Protein AF-A0A6V7HUI4-F1 (afdb_monomer)

Sequence (281 aa):
SKIDEFLESDAEELLIERCNGYIRRLAHQEVRQRWPTKIRLESRLEGSSQNLMVYKMGTKEEEEKKEKERREKEQQEMREAVGLSALLRKIADSGKPVVGHNMLLDLCHIIHQFFGPLPESYREFKSLVHGLFPKLIDTKVLSSMAPFKDLIPSSILNHMLETVNKAPFSIPEVVAVDKRSYSTTEEVYHEAGFDAYVTGLCFISMANYLGAQQINKLDTVLPDSPLLNRYLNKLLIVRLKDFPYIDLVGEDPKPSRDHVYHVTFPKTWKMSNISQVFTPY

Nearest PDB structures (foldseek):
  2a1s-assembly1_A  TM=8.060E-01  e=3.541E-21  Homo sapiens
  2a1s-assembly2_C  TM=8.072E-01  e=3.851E-20  Homo sapiens
  2a1s-assembly1_D  TM=8.036E-01  e=1.431E-19  Homo sapiens
  2a1s-assembly2_B  TM=8.280E-01  e=2.928E-19  Homo sapiens
  3d45-assembly1_A  TM=8.655E-01  e=5.926E-17  Mus musculus

Structure (mmCIF, N/CA/C/O backbone):
data_AF-A0A6V7HUI4-F1
#
_entry.id   AF-A0A6V7HUI4-F1
#
loop_
_atom_site.group_PDB
_atom_site.id
_atom_site.type_symbol
_atom_site.label_atom_id
_atom_site.label_alt_id
_atom_site.label_comp_id
_atom_site.label_asym_id
_atom_site.label_entity_id
_atom_site.label_seq_id
_atom_site.pdbx_PDB_ins_code
_atom_site.Cartn_x
_atom_site.Cartn_y
_atom_site.Cartn_z
_atom_site.occupancy
_atom_site.B_iso_or_equiv
_atom_site.auth_seq_id
_atom_site.auth_comp_id
_atom_site.auth_asym_id
_atom_site.auth_atom_id
_atom_site.pdbx_PDB_model_num
ATOM 1 N N . SER A 1 1 ? -32.944 6.474 57.380 1.00 75.88 1 SER A N 1
ATOM 2 C CA . SER A 1 1 ? -31.686 5.731 57.124 1.00 75.88 1 SER A CA 1
ATOM 3 C C . SER A 1 1 ? -30.729 6.645 56.373 1.00 75.88 1 SER A C 1
ATOM 5 O O . SER A 1 1 ? -31.204 7.632 55.828 1.00 75.88 1 SER A O 1
ATOM 7 N N . LYS A 1 2 ? -29.426 6.327 56.269 1.00 82.88 2 LYS A N 1
ATOM 8 C CA . LYS A 1 2 ? -28.481 7.139 55.465 1.00 82.88 2 LYS A CA 1
ATOM 9 C C . LYS A 1 2 ? -28.953 7.363 54.020 1.00 82.88 2 LYS A C 1
ATOM 11 O O . LYS A 1 2 ? -28.650 8.385 53.427 1.00 82.88 2 LYS A O 1
ATOM 16 N N . ILE A 1 3 ? -29.699 6.404 53.465 1.00 84.12 3 ILE A N 1
ATOM 17 C CA . ILE A 1 3 ? -30.281 6.504 52.125 1.00 84.12 3 ILE A CA 1
ATOM 18 C C . ILE A 1 3 ? -31.484 7.465 52.095 1.00 84.12 3 ILE A C 1
ATOM 20 O O . ILE A 1 3 ? -31.628 8.212 51.135 1.00 84.12 3 ILE A O 1
ATOM 24 N N . ASP A 1 4 ? -32.322 7.482 53.135 1.00 85.06 4 ASP A N 1
ATOM 25 C CA . ASP A 1 4 ? -33.448 8.427 53.228 1.00 85.06 4 ASP A CA 1
ATOM 26 C C . ASP A 1 4 ? -32.947 9.866 53.407 1.00 85.06 4 ASP A C 1
ATOM 28 O O . ASP A 1 4 ? -33.380 10.761 52.692 1.00 85.06 4 ASP A O 1
ATOM 32 N N . GLU A 1 5 ? -31.956 10.063 54.284 1.00 87.19 5 GLU A N 1
ATOM 33 C CA . GLU A 1 5 ? -31.275 11.354 54.468 1.00 87.19 5 GLU A CA 1
ATOM 34 C C . GLU A 1 5 ? -30.611 11.819 53.163 1.00 87.19 5 GLU A C 1
ATOM 36 O O . GLU A 1 5 ? -30.684 12.991 52.800 1.00 87.19 5 GLU A O 1
ATOM 41 N N . PHE A 1 6 ? -30.014 10.892 52.406 1.00 87.69 6 PHE A N 1
ATOM 42 C CA . PHE A 1 6 ? -29.455 11.191 51.091 1.00 87.69 6 PHE A CA 1
ATOM 43 C C . PHE A 1 6 ? -30.532 11.629 50.092 1.00 87.69 6 PHE A C 1
ATOM 45 O O . PHE A 1 6 ? -30.340 12.629 49.399 1.00 87.69 6 PHE A O 1
ATOM 52 N N . LEU A 1 7 ? -31.675 10.935 50.034 1.00 85.19 7 LEU A N 1
ATOM 53 C CA . LEU A 1 7 ? -32.791 11.298 49.154 1.00 85.19 7 LEU A CA 1
ATOM 54 C C . LEU A 1 7 ? -33.317 12.715 49.424 1.00 85.19 7 LEU A C 1
ATOM 56 O O . LEU A 1 7 ? -33.657 13.400 48.460 1.00 85.19 7 LEU A O 1
ATOM 60 N N . GLU A 1 8 ? -33.326 13.154 50.682 1.00 86.50 8 GLU A N 1
ATOM 61 C CA . GLU A 1 8 ? -33.772 14.490 51.108 1.00 86.50 8 GLU A CA 1
ATOM 62 C C . GLU A 1 8 ? -32.705 15.588 50.963 1.00 86.50 8 GLU A C 1
ATOM 64 O O . GLU A 1 8 ? -33.045 16.767 50.948 1.00 86.50 8 GLU A O 1
ATOM 69 N N . SER A 1 9 ? -31.426 15.226 50.841 1.00 88.56 9 SER A N 1
ATOM 70 C CA . SER A 1 9 ? -30.322 16.186 50.682 1.00 88.56 9 SER A CA 1
ATOM 71 C C . SER A 1 9 ? -30.095 16.611 49.228 1.00 88.56 9 SER A C 1
ATOM 73 O O . SER A 1 9 ? -30.482 15.895 48.315 1.00 88.56 9 SER A O 1
ATOM 75 N N . ASP A 1 10 ? -29.365 17.697 48.978 1.00 84.19 10 ASP A N 1
ATOM 76 C CA . ASP A 1 10 ? -28.963 18.098 47.615 1.00 84.19 10 ASP A CA 1
ATOM 77 C C . ASP A 1 10 ? -27.735 17.329 47.081 1.00 84.19 10 ASP A C 1
ATOM 79 O O . ASP A 1 10 ? -27.184 17.666 46.035 1.00 84.19 10 ASP A O 1
ATOM 83 N N . ALA A 1 11 ? -27.274 16.292 47.789 1.00 83.56 11 ALA A N 1
ATOM 84 C CA . ALA A 1 11 ? -26.129 15.497 47.360 1.00 83.56 11 ALA A CA 1
ATOM 85 C C . ALA A 1 11 ? -26.462 14.655 46.112 1.00 83.56 11 ALA A C 1
ATOM 87 O O . ALA A 1 11 ? -27.494 13.981 46.055 1.00 83.56 11 ALA A O 1
ATOM 88 N N . GLU A 1 12 ? -25.557 14.654 45.129 1.00 81.00 12 GLU A N 1
ATOM 89 C CA . GLU A 1 12 ? -25.707 13.873 43.891 1.00 81.00 12 GLU A CA 1
ATOM 90 C C . GLU A 1 12 ? -25.369 12.387 44.078 1.00 81.00 12 GLU A C 1
ATOM 92 O O . GLU A 1 12 ? -25.939 11.522 43.406 1.00 81.00 12 GLU A O 1
ATOM 97 N N . GLU A 1 13 ? -24.466 12.076 45.012 1.00 87.38 13 GLU A N 1
ATOM 98 C CA . GLU A 1 13 ? -23.982 10.721 45.245 1.00 87.38 13 GLU A CA 1
ATOM 99 C C . GLU A 1 13 ? -23.704 10.434 46.735 1.00 87.38 13 GLU A C 1
ATOM 101 O O . GLU A 1 13 ? -23.316 11.323 47.493 1.00 87.38 13 GLU A O 1
ATOM 106 N N . LEU A 1 14 ? -23.911 9.185 47.169 1.00 88.56 14 LEU A N 1
ATOM 107 C CA . LEU A 1 14 ? -23.605 8.708 48.524 1.00 88.56 14 LEU A CA 1
ATOM 108 C C . LEU A 1 14 ? -22.693 7.477 48.459 1.00 88.56 14 LEU A C 1
ATOM 110 O O . LEU A 1 14 ? -23.033 6.468 47.840 1.00 88.56 14 LEU A O 1
ATOM 114 N N . LEU A 1 15 ? -21.557 7.541 49.154 1.00 87.50 15 LEU A N 1
ATOM 115 C CA . LEU A 1 15 ? -20.602 6.442 49.278 1.00 87.50 15 LEU A CA 1
ATOM 116 C C . LEU A 1 15 ? -20.922 5.564 50.498 1.00 87.50 15 LEU A C 1
ATOM 118 O O . LEU A 1 15 ? -21.029 6.042 51.628 1.00 87.50 15 LEU A O 1
ATOM 122 N N . ILE A 1 16 ? -21.010 4.254 50.277 1.00 86.75 16 ILE A N 1
ATOM 123 C CA . ILE A 1 16 ? -21.057 3.231 51.322 1.00 86.75 16 ILE A CA 1
ATOM 124 C C . ILE A 1 16 ? -19.737 2.456 51.285 1.00 86.75 16 ILE A C 1
ATOM 126 O O . ILE A 1 16 ? -19.507 1.595 50.431 1.00 86.75 16 ILE A O 1
ATOM 130 N N . GLU A 1 17 ? -18.850 2.782 52.218 1.00 85.56 17 GLU A N 1
ATOM 131 C CA . GLU A 1 17 ? -17.513 2.197 52.305 1.00 85.56 17 GLU A CA 1
ATOM 132 C C . GLU A 1 17 ? -17.514 0.747 52.816 1.00 85.56 17 GLU A C 1
ATOM 134 O O . GLU A 1 17 ? -18.411 0.321 53.547 1.00 85.56 17 GLU A O 1
ATOM 139 N N . ARG A 1 18 ? -16.447 0.002 52.487 1.00 79.25 18 ARG A N 1
ATOM 140 C CA . ARG A 1 18 ? -16.109 -1.318 53.062 1.00 79.25 18 ARG A CA 1
ATOM 141 C C . ARG A 1 18 ? -17.229 -2.358 52.928 1.00 79.25 18 ARG A C 1
ATOM 143 O O . ARG A 1 18 ? -17.530 -3.112 53.856 1.00 79.25 18 ARG A O 1
ATOM 150 N N . CYS A 1 19 ? -17.819 -2.449 51.744 1.00 79.75 19 CYS A N 1
ATOM 151 C CA . CYS A 1 19 ? -18.883 -3.398 51.455 1.00 79.75 19 CYS A CA 1
ATOM 152 C C . CYS A 1 19 ? -18.319 -4.750 50.992 1.00 79.75 19 CYS A C 1
ATOM 154 O O . CYS A 1 19 ? -17.894 -4.916 49.847 1.00 79.75 19 CYS A O 1
ATOM 156 N N . ASN A 1 20 ? -18.378 -5.766 51.856 1.00 83.88 20 ASN A N 1
ATOM 157 C CA . ASN A 1 20 ? -18.110 -7.144 51.433 1.00 83.88 20 ASN A CA 1
ATOM 158 C C . ASN A 1 20 ? -19.230 -7.675 50.503 1.00 83.88 20 ASN A C 1
ATOM 160 O O . ASN A 1 20 ? -20.296 -7.070 50.368 1.00 83.88 20 ASN A O 1
ATOM 164 N N . GLY A 1 21 ? -19.006 -8.820 49.846 1.00 82.75 21 GLY A N 1
ATOM 165 C CA . GLY A 1 21 ? -19.961 -9.374 48.871 1.00 82.75 21 GLY A CA 1
ATOM 166 C C . GLY A 1 21 ? -21.368 -9.630 49.432 1.00 82.75 21 GLY A C 1
ATOM 167 O O . GLY A 1 21 ? -22.353 -9.467 48.712 1.00 82.75 21 GLY A O 1
ATOM 168 N N . TYR A 1 22 ? -21.474 -9.961 50.722 1.00 87.19 22 TYR A N 1
ATOM 169 C CA . TYR A 1 22 ? -22.757 -10.155 51.397 1.00 87.19 22 TYR A CA 1
ATOM 170 C C . TYR A 1 22 ? -23.510 -8.831 51.575 1.00 87.19 22 TYR A C 1
ATOM 172 O O . TYR A 1 22 ? -24.666 -8.725 51.169 1.00 87.19 22 TYR A O 1
ATOM 180 N N . ILE A 1 23 ? -22.837 -7.800 52.100 1.00 86.38 23 ILE A N 1
ATOM 181 C CA . ILE A 1 23 ? -23.409 -6.458 52.283 1.00 86.38 23 ILE A CA 1
ATOM 182 C C . ILE A 1 23 ? -23.858 -5.886 50.938 1.00 86.38 23 ILE A C 1
ATOM 184 O O . ILE A 1 23 ? -24.953 -5.337 50.850 1.00 86.38 23 ILE A O 1
ATOM 188 N N . ARG A 1 24 ? -23.071 -6.077 49.869 1.00 85.88 24 ARG A N 1
ATOM 189 C CA . ARG A 1 24 ? -23.458 -5.608 48.532 1.00 85.88 24 ARG A CA 1
ATOM 190 C C . ARG A 1 24 ? -24.728 -6.278 48.030 1.00 85.88 24 ARG A C 1
ATOM 192 O O . ARG A 1 24 ? -25.636 -5.600 47.554 1.00 85.88 24 ARG A O 1
ATOM 199 N N . ARG A 1 25 ? -24.818 -7.603 48.167 1.00 86.75 25 ARG A N 1
ATOM 200 C CA . ARG A 1 25 ? -26.016 -8.352 47.774 1.00 86.75 25 ARG A CA 1
ATOM 201 C C . ARG A 1 25 ? -27.244 -7.890 48.559 1.00 86.75 25 ARG A C 1
ATOM 203 O O . ARG A 1 25 ? -28.289 -7.676 47.949 1.00 86.75 25 ARG A O 1
ATOM 210 N N . LEU A 1 26 ? -27.105 -7.703 49.871 1.00 88.94 26 LEU A N 1
ATOM 211 C CA . LEU A 1 26 ? -28.192 -7.236 50.727 1.00 88.94 26 LEU A CA 1
ATOM 212 C C . LEU A 1 26 ? -28.621 -5.809 50.360 1.00 88.94 26 LEU A C 1
ATOM 214 O O . LEU A 1 26 ? -29.809 -5.560 50.197 1.00 88.94 26 LEU A O 1
ATOM 218 N N . ALA A 1 27 ? -27.673 -4.897 50.131 1.00 87.81 27 ALA A N 1
ATOM 219 C CA . ALA A 1 27 ? -27.963 -3.532 49.697 1.00 87.81 27 ALA A CA 1
ATOM 220 C C . ALA A 1 27 ? -28.730 -3.505 48.365 1.00 87.81 27 ALA A C 1
ATOM 222 O O . ALA A 1 27 ? -29.746 -2.823 48.255 1.00 87.81 27 ALA A O 1
ATOM 223 N N . HIS A 1 28 ? -28.312 -4.298 47.372 1.00 86.81 28 HIS A N 1
ATOM 224 C CA . HIS A 1 28 ? -29.048 -4.424 46.109 1.00 86.81 28 HIS A CA 1
ATOM 225 C C . HIS A 1 28 ? -30.458 -4.992 46.290 1.00 86.81 28 HIS A C 1
ATOM 227 O O . HIS A 1 28 ? -31.375 -4.564 45.588 1.00 86.81 28 HIS A O 1
ATOM 233 N N . GLN A 1 29 ? -30.646 -5.944 47.205 1.00 89.31 29 GLN A N 1
ATOM 234 C CA . GLN A 1 29 ? -31.959 -6.508 47.501 1.00 89.31 29 GLN A CA 1
ATOM 235 C C . GLN A 1 29 ? -32.878 -5.479 48.176 1.00 89.31 29 GLN A C 1
ATOM 237 O O . GLN A 1 29 ? -34.003 -5.281 47.720 1.00 89.31 29 GLN A O 1
ATOM 242 N N . GLU A 1 30 ? -32.388 -4.786 49.206 1.00 89.94 30 GLU A N 1
ATOM 243 C CA . GLU A 1 30 ? -33.152 -3.772 49.942 1.00 89.94 30 GLU A CA 1
ATOM 244 C C . GLU A 1 30 ? -33.495 -2.567 49.063 1.00 89.94 30 GLU A C 1
ATOM 246 O O . GLU A 1 30 ? -34.631 -2.099 49.090 1.00 89.94 30 GLU A O 1
ATOM 251 N N . VAL A 1 31 ? -32.564 -2.097 48.222 1.00 88.12 31 VAL A N 1
ATOM 252 C CA . VAL A 1 31 ? -32.835 -0.975 47.310 1.00 88.12 31 VAL A CA 1
ATOM 253 C C . VAL A 1 31 ? -33.916 -1.323 46.293 1.00 88.12 31 VAL A C 1
ATOM 255 O O . VAL A 1 31 ? -34.811 -0.513 46.063 1.00 88.12 31 VAL A O 1
ATOM 258 N N . ARG A 1 32 ? -33.912 -2.545 45.746 1.00 86.00 32 ARG A N 1
ATOM 259 C CA . ARG A 1 32 ? -34.977 -2.993 44.832 1.00 86.00 32 ARG A CA 1
ATOM 260 C C . ARG A 1 32 ? -36.345 -3.068 45.504 1.00 86.00 32 ARG A C 1
ATOM 262 O O . ARG A 1 32 ? -37.343 -2.834 44.833 1.00 86.00 32 ARG A O 1
ATOM 269 N N . GLN A 1 33 ? -36.403 -3.411 46.791 1.00 88.56 33 GLN A N 1
ATOM 270 C CA . GLN A 1 33 ? -37.670 -3.496 47.520 1.00 88.56 33 GLN A CA 1
ATOM 271 C C . GLN A 1 33 ? -38.181 -2.126 47.973 1.00 88.56 33 GLN A C 1
ATOM 273 O O . GLN A 1 33 ? -39.370 -1.849 47.842 1.00 88.56 33 GLN A O 1
ATOM 278 N N . ARG A 1 34 ? -37.302 -1.269 48.505 1.00 88.81 34 ARG A N 1
ATOM 279 C CA . ARG A 1 34 ? -37.694 -0.007 49.153 1.00 88.81 34 ARG A CA 1
ATOM 280 C C . ARG A 1 34 ? -37.681 1.200 48.214 1.00 88.81 34 ARG A C 1
ATOM 282 O O . ARG A 1 34 ? -38.490 2.106 48.391 1.00 88.81 34 ARG A O 1
ATOM 289 N N . TRP A 1 35 ? -36.804 1.216 47.205 1.00 86.88 35 TRP A N 1
ATOM 290 C CA . TRP A 1 35 ? -36.603 2.354 46.294 1.00 86.88 35 TRP A CA 1
ATOM 291 C C . TRP A 1 35 ? -36.448 1.929 44.816 1.00 86.88 35 TRP A C 1
ATOM 293 O O . TRP A 1 35 ? -35.477 2.322 44.167 1.00 86.88 35 TRP A O 1
ATOM 303 N N . PRO A 1 36 ? -37.406 1.172 44.243 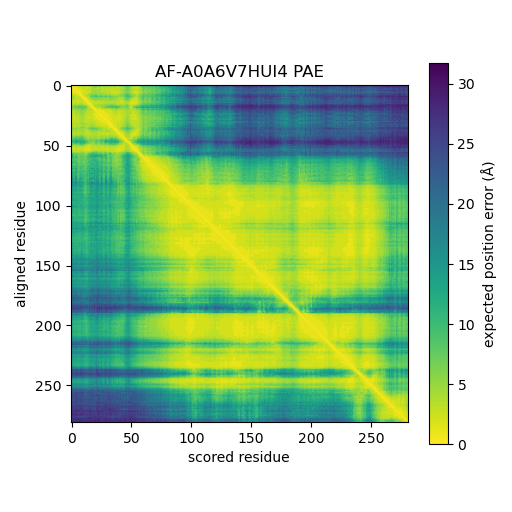1.00 79.56 36 PRO A N 1
ATOM 304 C CA . PRO A 1 36 ? -37.258 0.513 42.938 1.00 79.56 36 PRO A CA 1
ATOM 305 C C . PRO A 1 36 ? -36.972 1.450 41.754 1.00 79.56 36 PRO A C 1
ATOM 307 O O . PRO A 1 36 ? -36.354 1.021 40.786 1.00 79.56 36 PRO A O 1
ATOM 310 N N . THR A 1 37 ? -37.413 2.710 41.810 1.00 80.25 37 THR A N 1
ATOM 311 C CA . THR A 1 37 ? -37.249 3.698 40.724 1.00 80.25 37 THR A CA 1
ATOM 312 C C . THR A 1 37 ? -36.584 4.995 41.176 1.00 80.25 37 THR A C 1
ATOM 314 O O . THR A 1 37 ? -36.545 5.956 40.416 1.00 80.25 37 THR A O 1
ATOM 317 N N . LYS A 1 38 ? -36.111 5.057 42.426 1.00 82.56 38 LYS A N 1
ATOM 318 C CA . LYS A 1 38 ? -35.552 6.285 43.013 1.00 82.56 38 LYS A CA 1
ATOM 319 C C . LYS A 1 38 ? -34.035 6.245 43.137 1.00 82.56 38 LYS A C 1
ATOM 321 O O . LYS A 1 38 ? -33.421 7.299 43.258 1.00 82.56 38 LYS A O 1
ATOM 326 N N . ILE A 1 39 ? -33.434 5.053 43.152 1.00 86.75 39 ILE A N 1
ATOM 327 C CA . ILE A 1 39 ? -32.023 4.877 43.494 1.00 86.75 39 ILE A CA 1
ATOM 328 C C . ILE A 1 39 ? -31.360 3.834 42.599 1.00 86.75 39 ILE A C 1
ATOM 330 O O . ILE A 1 39 ? -31.883 2.734 42.420 1.00 86.75 39 ILE A O 1
ATOM 334 N N . ARG A 1 40 ? -30.155 4.153 42.119 1.00 84.94 40 ARG A N 1
ATOM 335 C CA . ARG A 1 40 ? -29.243 3.219 41.453 1.00 84.94 40 ARG A CA 1
ATOM 336 C C . ARG A 1 40 ? -28.040 2.932 42.346 1.00 84.94 40 ARG A C 1
ATOM 338 O O . ARG A 1 40 ? -27.516 3.828 42.999 1.00 84.94 40 ARG A O 1
ATOM 345 N N . LEU A 1 41 ? -27.602 1.675 42.356 1.00 85.81 41 LEU A N 1
ATOM 346 C CA . LEU A 1 41 ? -26.385 1.244 43.042 1.00 85.81 41 LEU A CA 1
ATOM 347 C C . LEU A 1 41 ? -25.320 0.842 42.025 1.00 85.81 41 LEU A C 1
ATOM 349 O O . LEU A 1 41 ? -25.601 0.026 41.146 1.00 85.81 41 LEU A O 1
ATOM 353 N N . GLU A 1 42 ? -24.097 1.332 42.201 1.00 84.69 42 GLU A N 1
ATOM 354 C CA . GLU A 1 42 ? -22.926 0.919 41.425 1.00 84.69 42 GLU A CA 1
ATOM 355 C C . GLU A 1 42 ? -21.787 0.487 42.344 1.00 84.69 42 GLU A C 1
ATOM 357 O O . GLU A 1 42 ? -21.547 1.075 43.395 1.00 84.69 42 GLU A O 1
ATOM 362 N N . SER A 1 43 ? -21.074 -0.575 41.967 1.00 84.25 43 SER A N 1
ATOM 363 C CA . SER A 1 43 ? -19.876 -0.990 42.702 1.00 84.25 43 SER A CA 1
ATOM 364 C C . SER A 1 43 ? -18.679 -0.167 42.230 1.00 84.25 43 SER A C 1
ATOM 366 O O . SER A 1 43 ? -18.389 -0.153 41.036 1.00 84.25 43 SER A O 1
ATOM 368 N N . ARG A 1 44 ? -17.951 0.452 43.163 1.00 80.75 44 ARG A N 1
ATOM 369 C CA . ARG A 1 44 ? -16.709 1.185 42.891 1.00 80.75 44 ARG A CA 1
ATOM 370 C C . ARG A 1 44 ? -15.550 0.516 43.625 1.00 80.75 44 ARG A C 1
ATOM 372 O O . ARG A 1 44 ? -15.642 0.221 44.817 1.00 80.75 44 ARG A O 1
ATOM 379 N N . LEU A 1 45 ? -14.477 0.232 42.895 1.00 78.94 45 LEU A N 1
ATOM 380 C CA . LEU A 1 45 ? -13.234 -0.302 43.452 1.00 78.94 45 LEU A CA 1
ATOM 381 C C . LEU A 1 45 ? -12.311 0.858 43.811 1.00 78.94 45 LEU A C 1
ATOM 383 O O . LEU A 1 45 ? -12.000 1.683 42.954 1.00 78.94 45 LEU A O 1
ATOM 387 N N . GLU A 1 46 ? -11.870 0.901 45.065 1.00 74.75 46 GLU A N 1
ATOM 388 C CA . GLU A 1 46 ? -10.945 1.914 45.562 1.00 74.75 46 GLU A CA 1
ATOM 389 C C . GLU A 1 46 ? -9.856 1.216 46.391 1.00 74.75 46 GLU A C 1
ATOM 391 O O . GLU A 1 46 ? -10.087 0.724 47.502 1.00 74.75 46 GLU A O 1
ATOM 396 N N . GLY A 1 47 ? -8.672 1.063 45.789 1.00 77.25 47 GLY A N 1
ATOM 397 C CA . GLY A 1 47 ? -7.596 0.230 46.331 1.00 77.25 47 GLY A CA 1
ATOM 398 C C . GLY A 1 47 ? -8.009 -1.243 46.461 1.00 77.25 47 GLY A C 1
ATOM 399 O O . GLY A 1 47 ? -8.467 -1.857 45.499 1.00 77.25 47 GLY A O 1
ATOM 400 N N . SER A 1 48 ? -7.845 -1.817 47.658 1.00 71.94 48 SER A N 1
ATOM 401 C CA . SER A 1 48 ? -8.285 -3.183 47.992 1.00 71.94 48 SER A CA 1
ATOM 402 C C . SER A 1 48 ? -9.715 -3.255 48.543 1.00 71.94 48 SER A C 1
ATOM 404 O O . SER A 1 48 ? -10.235 -4.351 48.765 1.00 71.94 48 SER A O 1
ATOM 406 N N . SER A 1 49 ? -10.365 -2.108 48.771 1.00 74.31 49 SER A N 1
ATOM 407 C CA . SER A 1 49 ? -11.722 -2.037 49.312 1.00 74.31 49 SER A CA 1
ATOM 408 C C . SER A 1 49 ? -12.769 -1.908 48.208 1.00 74.31 49 SER A C 1
ATOM 410 O O . SER A 1 49 ? -12.617 -1.141 47.258 1.00 74.31 49 SER A O 1
ATOM 412 N N . GLN A 1 50 ? -13.847 -2.683 48.332 1.00 80.19 50 GLN A N 1
ATOM 413 C CA . GLN A 1 50 ? -15.014 -2.569 47.463 1.00 80.19 50 GLN A CA 1
ATOM 414 C C . GLN A 1 50 ? -16.072 -1.713 48.148 1.00 80.19 50 GLN A C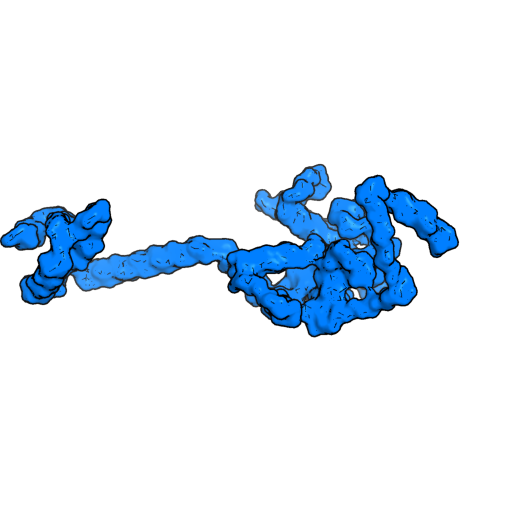 1
ATOM 416 O O . GLN A 1 50 ? -16.567 -2.068 49.219 1.00 80.19 50 GLN A O 1
ATOM 421 N N . ASN A 1 51 ? -16.420 -0.602 47.510 1.00 86.12 51 ASN A N 1
ATOM 422 C CA . ASN A 1 51 ? -17.390 0.363 48.003 1.00 86.12 51 ASN A CA 1
ATOM 423 C C . ASN A 1 51 ? -18.646 0.339 47.115 1.00 86.12 51 ASN A C 1
ATOM 425 O O . ASN A 1 51 ? -18.618 -0.118 45.967 1.00 86.12 51 ASN A O 1
ATOM 429 N N . LEU A 1 52 ? -19.768 0.798 47.662 1.00 86.75 52 LEU A N 1
ATOM 430 C CA . LEU A 1 52 ? -21.037 0.943 46.950 1.00 86.75 52 LEU A CA 1
ATOM 431 C C . LEU A 1 52 ? -21.351 2.424 46.786 1.00 86.75 52 LEU A C 1
ATOM 433 O O . LEU A 1 52 ? -21.444 3.143 47.774 1.00 86.75 52 LEU A O 1
ATOM 437 N N . MET A 1 53 ? -21.549 2.853 45.548 1.00 87.25 53 MET A N 1
ATOM 438 C CA . MET A 1 53 ? -22.069 4.172 45.227 1.00 87.25 53 MET A CA 1
ATOM 439 C C . MET A 1 53 ? -23.580 4.120 45.072 1.00 87.25 53 MET A C 1
ATOM 441 O O . MET A 1 53 ? -24.117 3.239 44.400 1.00 87.25 53 MET A O 1
ATOM 445 N N . VAL A 1 54 ? -24.252 5.077 45.700 1.00 87.62 54 VAL A N 1
ATOM 446 C CA . VAL A 1 54 ? -25.695 5.281 45.647 1.00 87.62 54 VAL A CA 1
ATOM 447 C C . VAL A 1 54 ? -25.961 6.568 44.873 1.00 87.62 54 VAL A C 1
ATOM 449 O O . VAL A 1 54 ? -25.499 7.633 45.273 1.00 87.62 54 VAL A O 1
ATOM 452 N N . TYR A 1 55 ? -26.721 6.467 43.787 1.00 84.69 55 TYR A N 1
ATOM 453 C CA . TYR A 1 55 ? -27.126 7.593 42.948 1.00 84.69 55 TYR A CA 1
ATOM 454 C C . TYR A 1 55 ? -28.637 7.770 43.000 1.00 84.69 55 TYR A C 1
ATOM 456 O O . TYR A 1 55 ? -29.376 6.780 43.009 1.00 84.69 55 TYR A O 1
ATOM 464 N N . LYS A 1 56 ? -29.108 9.018 42.977 1.00 86.88 56 LYS A N 1
ATOM 465 C CA . LYS A 1 56 ? -30.527 9.299 42.738 1.00 86.88 56 LYS A CA 1
ATOM 466 C C . LYS A 1 56 ? -30.840 9.033 41.272 1.00 86.88 56 LYS A C 1
ATOM 468 O O . LYS A 1 56 ? -30.109 9.481 40.391 1.00 86.88 56 LYS A O 1
ATOM 473 N N . MET A 1 57 ? -31.914 8.298 41.014 1.00 79.88 57 MET A N 1
ATOM 474 C CA . MET A 1 57 ? -32.412 8.158 39.652 1.00 79.88 57 MET A CA 1
ATOM 475 C C . MET A 1 57 ? -33.118 9.441 39.230 1.00 79.88 57 MET A C 1
ATOM 477 O O . MET A 1 57 ? -33.954 9.959 39.973 1.00 79.88 57 MET A O 1
ATOM 481 N N . GLY A 1 58 ? -32.774 9.929 38.038 1.00 78.44 58 GLY A N 1
ATOM 482 C CA . GLY A 1 58 ? -33.503 11.019 37.401 1.00 78.44 58 GLY A CA 1
ATOM 483 C C . GLY A 1 58 ? -34.885 10.580 36.920 1.00 78.44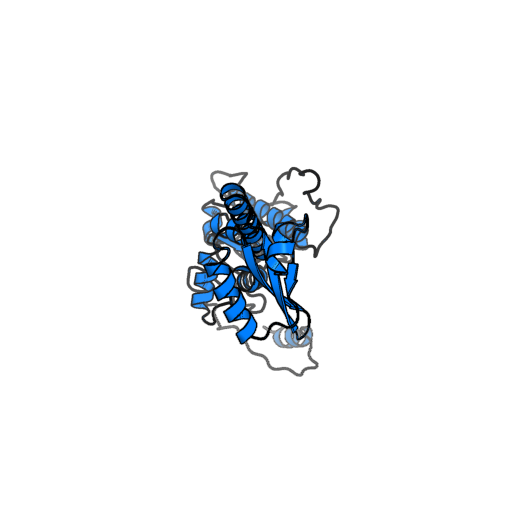 58 GLY A C 1
ATOM 484 O O . GLY A 1 58 ? -35.332 9.446 37.127 1.00 78.44 58 GLY A O 1
ATOM 485 N N . THR A 1 59 ? -35.571 11.481 36.225 1.00 79.12 59 THR A N 1
ATOM 486 C CA . THR A 1 59 ? -36.764 11.113 35.456 1.00 79.12 59 THR A CA 1
ATOM 487 C C . THR A 1 59 ? -36.422 10.042 34.414 1.00 79.12 59 THR A C 1
ATOM 489 O O . THR A 1 59 ? -35.273 9.893 33.996 1.00 79.12 59 THR A O 1
ATOM 492 N N . LYS A 1 60 ? -37.427 9.283 33.960 1.00 77.69 60 LYS A N 1
ATOM 493 C CA . LYS A 1 60 ? -37.225 8.250 32.930 1.00 77.69 60 LYS A CA 1
ATOM 494 C C . LYS A 1 60 ? -36.536 8.818 31.678 1.00 77.69 60 LYS A C 1
ATOM 496 O O . LYS A 1 60 ? -35.662 8.170 31.118 1.00 77.69 60 LYS A O 1
ATOM 501 N N . GLU A 1 61 ? -36.894 10.041 31.298 1.00 80.81 61 GLU A N 1
ATOM 502 C CA . GLU A 1 61 ? -36.321 10.756 30.156 1.00 80.81 61 GLU A CA 1
ATOM 503 C C . GLU A 1 61 ? -34.852 11.159 30.389 1.00 80.81 61 GLU A C 1
ATOM 505 O O . GLU A 1 61 ? -34.020 11.012 29.495 1.00 80.81 61 GLU A O 1
ATOM 510 N N . GLU A 1 62 ? -34.491 11.591 31.602 1.00 81.69 62 GLU A N 1
ATOM 511 C CA . GLU A 1 62 ? -33.097 11.886 31.965 1.00 81.69 62 GLU A CA 1
ATOM 512 C C . GLU A 1 62 ? -32.212 10.636 31.979 1.00 81.69 62 GLU A C 1
ATOM 514 O O . GLU A 1 62 ? -31.072 10.692 31.519 1.00 81.69 62 GLU A O 1
ATOM 519 N N . GLU A 1 63 ? -32.711 9.505 32.482 1.00 79.69 63 GLU A N 1
ATOM 520 C CA . GLU A 1 63 ? -31.959 8.244 32.471 1.00 79.69 63 GLU A CA 1
ATOM 521 C C . GLU A 1 63 ? -31.791 7.695 31.047 1.00 79.69 63 GLU A C 1
ATOM 523 O O . GLU A 1 63 ? -30.693 7.267 30.689 1.00 79.69 63 GLU A O 1
ATOM 528 N N . GLU A 1 64 ? -32.825 7.776 30.201 1.00 84.44 64 GLU A N 1
ATOM 529 C CA . GLU A 1 64 ? -32.724 7.428 28.775 1.00 84.44 64 GLU A CA 1
ATOM 530 C C . GLU A 1 64 ? -31.706 8.325 28.049 1.00 84.44 64 GLU A C 1
ATOM 532 O O . GLU A 1 64 ? -30.896 7.834 27.255 1.00 84.44 64 GLU A O 1
ATOM 537 N N . LYS A 1 65 ? -31.684 9.629 28.358 1.00 86.62 65 LYS A N 1
ATOM 538 C CA . LYS A 1 65 ? -30.688 10.568 27.827 1.00 86.62 65 LYS A CA 1
ATOM 539 C C . LYS A 1 65 ? -29.270 10.219 28.288 1.00 86.62 65 LYS A C 1
ATOM 541 O O . LYS A 1 65 ? -28.383 10.119 27.444 1.00 86.62 65 LYS A O 1
ATOM 546 N N . LYS A 1 66 ? -29.056 9.965 29.584 1.00 82.44 66 LYS A N 1
ATOM 547 C CA . LYS A 1 66 ? -27.749 9.547 30.132 1.00 82.44 66 LYS A CA 1
ATOM 548 C C . LYS A 1 66 ? -27.269 8.231 29.526 1.00 82.44 66 LYS A C 1
ATOM 550 O O . LYS A 1 66 ? -26.084 8.080 29.238 1.00 82.44 66 LYS A O 1
ATOM 555 N N . GLU A 1 67 ? -28.164 7.267 29.321 1.00 84.69 67 GLU A N 1
ATOM 556 C CA . GLU A 1 67 ? -27.807 6.000 28.685 1.00 84.69 67 GLU A CA 1
ATOM 557 C C . GLU A 1 67 ? -27.420 6.201 27.217 1.00 84.69 67 GLU A C 1
ATOM 559 O O . GLU A 1 67 ? -26.438 5.615 26.754 1.00 84.69 67 GLU A O 1
ATOM 564 N N . LYS A 1 68 ? -28.143 7.059 26.490 1.00 91.12 68 LYS A N 1
ATOM 565 C CA . LYS A 1 68 ? -27.792 7.434 25.119 1.00 91.12 68 LYS A CA 1
ATOM 566 C C . LYS A 1 68 ? -26.425 8.121 25.056 1.00 91.12 68 LYS A C 1
ATOM 568 O O . LYS A 1 68 ? -25.592 7.695 24.264 1.00 91.12 68 LYS A O 1
ATOM 573 N N . GLU A 1 69 ? -26.169 9.103 25.917 1.00 91.12 69 GLU A N 1
ATOM 574 C CA . GLU A 1 69 ? -24.871 9.788 26.017 1.00 91.12 69 GLU A CA 1
ATOM 575 C C . GLU A 1 69 ? -23.739 8.806 26.352 1.00 91.12 69 GLU A C 1
ATOM 577 O O . GLU A 1 69 ? -22.675 8.849 25.732 1.00 91.12 69 GLU A O 1
ATOM 582 N N . ARG A 1 70 ? -23.973 7.857 27.272 1.00 87.56 70 ARG A N 1
ATOM 583 C CA . ARG A 1 70 ? -23.001 6.801 27.589 1.00 87.56 70 ARG A CA 1
ATOM 584 C C . ARG A 1 70 ? -22.701 5.935 26.367 1.00 87.56 70 ARG A C 1
ATOM 586 O O . ARG A 1 70 ? -21.535 5.710 26.065 1.00 87.56 70 ARG A O 1
ATOM 593 N N . ARG A 1 71 ? -23.730 5.489 25.639 1.00 91.00 71 ARG A N 1
ATOM 594 C CA . ARG A 1 71 ? -23.565 4.691 24.411 1.00 91.00 71 ARG A CA 1
ATOM 595 C C . ARG A 1 71 ? -22.828 5.468 23.322 1.00 91.00 71 ARG A C 1
ATOM 597 O O . ARG A 1 71 ? -21.984 4.899 22.638 1.00 91.00 71 ARG A O 1
ATOM 604 N N . GLU A 1 72 ? -23.130 6.751 23.144 1.00 94.06 72 GLU A N 1
ATOM 605 C CA . GLU A 1 72 ? -22.443 7.611 22.175 1.00 94.06 72 GLU A CA 1
ATOM 606 C C . GLU A 1 72 ? -20.965 7.791 22.535 1.00 94.06 72 GLU A C 1
ATOM 608 O O . GLU A 1 72 ? -20.109 7.695 21.652 1.00 94.06 72 GLU A O 1
ATOM 613 N N . LYS A 1 73 ? -20.662 7.964 23.827 1.00 93.00 73 LYS A N 1
ATOM 614 C CA . LYS A 1 73 ? -19.294 8.026 24.345 1.00 93.00 73 LYS A CA 1
ATOM 615 C C . LYS A 1 73 ? -18.546 6.705 24.148 1.00 93.00 73 LYS A C 1
ATOM 617 O O . LYS A 1 73 ? -17.464 6.720 23.576 1.00 93.00 73 LYS A O 1
ATOM 622 N N . GLU A 1 74 ? -19.137 5.572 24.522 1.00 91.75 74 GLU A N 1
ATOM 623 C CA . GLU A 1 74 ? -18.561 4.233 24.308 1.00 91.75 74 GLU A CA 1
ATOM 624 C C . GLU A 1 74 ? -18.287 3.973 22.816 1.00 91.75 74 GLU A C 1
ATOM 626 O O . GLU A 1 74 ? -17.231 3.465 22.438 1.00 91.75 74 GLU A O 1
ATOM 631 N N . GLN A 1 75 ? -19.211 4.363 21.932 1.00 89.44 75 GLN A N 1
ATOM 632 C CA . GLN A 1 75 ? -19.000 4.257 20.489 1.00 89.44 75 GLN A CA 1
ATOM 633 C C . GLN A 1 75 ? -17.880 5.172 19.991 1.00 89.44 75 GLN A C 1
ATOM 635 O O . GLN A 1 75 ? -17.163 4.800 19.061 1.00 89.44 75 GLN A O 1
ATOM 640 N N . GLN A 1 76 ? -17.746 6.369 20.559 1.00 91.12 76 GLN A N 1
ATOM 641 C CA . GLN A 1 76 ? -16.677 7.292 20.205 1.00 91.12 76 GLN A CA 1
ATOM 642 C C . GLN A 1 76 ? -15.314 6.750 20.642 1.00 91.12 76 GLN A C 1
ATOM 644 O O . GLN A 1 76 ? -14.413 6.679 19.811 1.00 91.12 76 GLN A O 1
ATOM 649 N N . GLU A 1 77 ? -15.204 6.267 21.878 1.00 92.38 77 GLU A N 1
ATOM 650 C CA . GLU A 1 77 ? -14.005 5.603 22.400 1.00 92.38 77 GLU A CA 1
ATOM 651 C C . GLU A 1 77 ? -13.632 4.384 21.545 1.00 92.38 77 GLU A C 1
ATOM 653 O O . GLU A 1 77 ? -12.471 4.200 21.181 1.00 92.38 77 GLU A O 1
ATOM 658 N N . MET A 1 78 ? -14.620 3.584 21.129 1.00 89.75 78 MET A N 1
ATOM 659 C CA . MET A 1 78 ? -14.390 2.458 20.223 1.00 89.75 78 MET A CA 1
ATOM 660 C C . MET A 1 78 ? -13.872 2.914 18.850 1.00 89.75 78 MET A C 1
ATOM 662 O O . MET A 1 78 ? -12.948 2.306 18.310 1.00 89.75 78 MET A O 1
ATOM 666 N N . ARG A 1 79 ? -14.439 3.978 18.264 1.00 87.94 79 ARG A N 1
ATOM 667 C CA . ARG A 1 79 ? -13.971 4.529 16.978 1.00 87.94 79 ARG A CA 1
ATOM 668 C C . ARG A 1 79 ? -12.543 5.060 17.078 1.00 87.94 79 ARG A C 1
ATOM 670 O O . ARG A 1 79 ? -11.745 4.819 16.173 1.00 87.94 79 ARG A O 1
ATOM 677 N N . GLU A 1 80 ? -1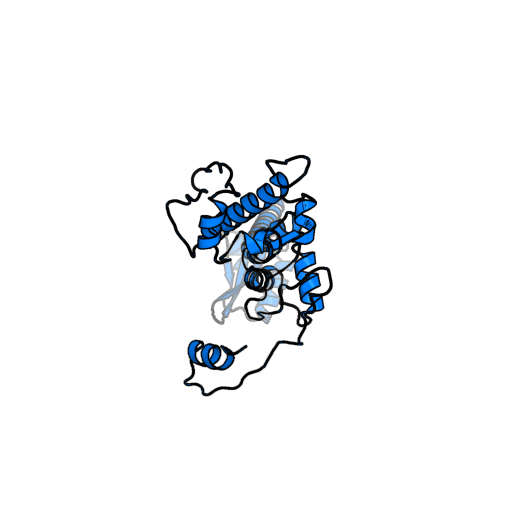2.223 5.744 18.169 1.00 89.31 80 GLU A N 1
ATOM 678 C CA . GLU A 1 80 ? -10.878 6.248 18.453 1.00 89.31 80 GLU A CA 1
ATOM 679 C C . GLU A 1 80 ? -9.877 5.102 18.627 1.00 89.31 80 GLU A C 1
ATOM 681 O O . GLU A 1 80 ? -8.790 5.155 18.055 1.00 89.31 80 GLU A O 1
ATOM 686 N N . ALA A 1 81 ? -10.273 4.023 19.309 1.00 89.69 81 ALA A N 1
ATOM 687 C CA . ALA A 1 81 ? -9.443 2.835 19.488 1.00 89.69 81 ALA A CA 1
ATOM 688 C C . ALA A 1 81 ? -9.122 2.108 18.167 1.00 89.69 81 ALA A C 1
ATOM 690 O O . ALA A 1 81 ? -8.030 1.565 18.017 1.00 89.69 81 ALA A O 1
ATOM 691 N N . VAL A 1 82 ? -10.037 2.106 17.187 1.00 91.31 82 VAL A N 1
ATOM 692 C CA . VAL A 1 82 ? -9.761 1.555 15.843 1.00 91.31 82 VAL A CA 1
ATOM 693 C C . VAL A 1 82 ? -8.725 2.408 15.097 1.00 91.31 82 VAL A C 1
ATOM 695 O O . VAL A 1 82 ? -7.870 1.864 14.386 1.00 91.31 82 VAL A O 1
ATOM 698 N N . GLY A 1 83 ? -8.803 3.734 15.246 1.00 92.19 83 GLY A N 1
ATOM 699 C CA . GLY A 1 83 ? -7.816 4.690 14.748 1.00 92.19 83 GLY A CA 1
ATOM 700 C C . GLY A 1 83 ? -7.489 4.530 13.258 1.00 92.19 83 GLY A C 1
ATOM 701 O O . GLY A 1 83 ? -8.375 4.494 12.399 1.00 92.19 83 GLY A O 1
ATOM 702 N N . LEU A 1 84 ? -6.194 4.407 12.946 1.00 93.19 84 LEU A N 1
ATOM 703 C CA . LEU A 1 84 ? -5.669 4.302 11.577 1.00 93.19 84 LEU A CA 1
ATOM 704 C C . LEU A 1 84 ? -6.231 3.103 10.793 1.00 93.19 84 LEU A C 1
ATOM 706 O O . LEU A 1 84 ? -6.380 3.177 9.572 1.00 93.19 84 LEU A O 1
ATOM 710 N N . SER A 1 85 ? -6.621 2.025 11.478 1.00 95.06 85 SER A N 1
ATOM 711 C CA . SER A 1 85 ? -7.205 0.843 10.831 1.00 95.06 85 SER A CA 1
ATOM 712 C C . SER A 1 85 ? -8.480 1.186 10.055 1.00 95.06 85 SER A C 1
ATOM 714 O O . SER A 1 85 ? -8.761 0.574 9.027 1.00 95.06 85 SER A O 1
ATOM 716 N N . ALA A 1 86 ? -9.248 2.190 10.500 1.00 94.56 86 ALA A N 1
ATOM 717 C CA . ALA A 1 86 ? -10.443 2.643 9.791 1.00 94.56 86 ALA A CA 1
ATOM 718 C C . ALA A 1 86 ? -10.103 3.287 8.436 1.00 94.56 86 ALA A C 1
ATOM 720 O O . ALA A 1 86 ? -10.823 3.080 7.459 1.00 94.56 86 ALA A O 1
ATOM 721 N N . LEU A 1 87 ? -8.997 4.038 8.357 1.00 94.56 87 LEU A N 1
ATOM 722 C CA . LEU A 1 87 ? -8.508 4.615 7.102 1.00 94.56 87 LEU A CA 1
ATOM 723 C C . LEU A 1 87 ? -8.040 3.518 6.142 1.00 94.56 87 LEU A C 1
ATOM 725 O O . LEU A 1 87 ? -8.416 3.526 4.974 1.00 94.56 87 LEU A O 1
ATOM 729 N N . LEU A 1 88 ? -7.262 2.554 6.632 1.00 96.69 88 LEU A N 1
ATOM 730 C CA . LEU A 1 88 ? -6.740 1.467 5.802 1.00 96.69 88 LEU A CA 1
ATOM 731 C C . LEU A 1 88 ? -7.848 0.555 5.270 1.00 96.69 88 LEU A C 1
ATOM 733 O O . LEU A 1 88 ? -7.802 0.174 4.103 1.00 96.69 88 LEU A O 1
ATOM 737 N N . ARG A 1 89 ? -8.889 0.285 6.071 1.00 95.81 89 ARG A N 1
ATOM 738 C CA . ARG A 1 89 ? -10.100 -0.399 5.586 1.00 95.81 89 ARG A CA 1
ATOM 739 C C . ARG A 1 89 ? -10.772 0.385 4.465 1.00 95.81 89 ARG A C 1
ATOM 741 O O . ARG A 1 89 ? -11.046 -0.191 3.426 1.00 95.81 89 ARG A O 1
ATOM 748 N N . LYS A 1 90 ? -10.930 1.708 4.602 1.00 97.00 90 LYS A N 1
ATOM 749 C CA . LYS A 1 90 ? -11.471 2.547 3.515 1.00 97.00 90 LYS A CA 1
ATOM 750 C C . LYS A 1 90 ? -10.621 2.495 2.242 1.00 97.00 90 LYS A C 1
ATOM 752 O O . LYS A 1 90 ? -11.182 2.560 1.151 1.00 97.00 90 LYS A O 1
ATOM 757 N N . ILE A 1 91 ? -9.294 2.404 2.360 1.00 96.94 91 ILE A N 1
ATOM 758 C CA . ILE A 1 91 ? -8.399 2.248 1.202 1.00 96.94 91 ILE A CA 1
ATOM 759 C C . ILE A 1 91 ? -8.634 0.887 0.536 1.00 96.94 91 ILE A C 1
ATOM 761 O O . ILE A 1 91 ? -8.850 0.855 -0.675 1.00 96.94 91 ILE A O 1
ATOM 765 N N . ALA A 1 92 ? -8.662 -0.201 1.311 1.00 96.88 92 ALA A N 1
ATOM 766 C CA . ALA A 1 92 ? -8.938 -1.548 0.808 1.00 96.88 92 ALA A CA 1
ATOM 767 C C . ALA A 1 92 ? -10.320 -1.635 0.128 1.00 96.88 92 ALA A C 1
ATOM 769 O O . ALA A 1 92 ? -10.421 -1.995 -1.045 1.00 96.88 92 ALA A O 1
ATOM 770 N N . ASP A 1 93 ? -11.368 -1.171 0.814 1.00 97.19 93 ASP A N 1
ATOM 771 C CA . ASP A 1 93 ? -12.755 -1.181 0.331 1.00 97.19 93 ASP A CA 1
ATOM 772 C C . ASP A 1 93 ? -12.950 -0.333 -0.937 1.00 97.19 93 ASP A C 1
ATOM 774 O O . ASP A 1 93 ? -13.890 -0.550 -1.701 1.00 97.19 93 ASP A O 1
ATOM 778 N N . SER A 1 94 ? -12.072 0.647 -1.188 1.00 97.44 94 SER A N 1
ATOM 779 C CA . SER A 1 94 ? -12.174 1.503 -2.373 1.00 97.44 94 SER A CA 1
ATOM 780 C C . SER A 1 94 ? -11.914 0.760 -3.686 1.00 97.44 94 SER A C 1
ATOM 782 O O . SER A 1 94 ? -12.329 1.243 -4.741 1.00 97.44 94 SER A O 1
ATOM 784 N N . GLY A 1 95 ? -11.176 -0.359 -3.648 1.00 95.50 95 GLY A N 1
ATOM 785 C CA . GLY A 1 95 ? -10.755 -1.109 -4.837 1.00 95.50 95 GLY A CA 1
ATOM 786 C C . GLY A 1 95 ? -9.906 -0.308 -5.836 1.00 95.50 95 GLY A C 1
ATOM 787 O O . GLY A 1 95 ? -9.698 -0.749 -6.973 1.00 95.50 95 GLY A O 1
ATOM 788 N N . LYS A 1 96 ? -9.439 0.887 -5.450 1.00 96.31 96 LYS A N 1
ATOM 789 C CA . LYS A 1 96 ? -8.612 1.754 -6.292 1.00 96.31 96 LYS A CA 1
ATOM 790 C C . LYS A 1 96 ? -7.187 1.203 -6.389 1.00 96.31 96 LYS A C 1
ATOM 792 O O . LYS A 1 96 ? -6.733 0.540 -5.457 1.00 96.31 96 LYS A O 1
ATOM 797 N N . PRO A 1 97 ? -6.463 1.488 -7.487 1.00 96.88 97 PRO A N 1
ATOM 798 C CA . PRO A 1 97 ? -5.063 1.114 -7.597 1.00 96.88 97 PRO A CA 1
ATOM 799 C C . PRO A 1 97 ? -4.219 1.701 -6.465 1.00 96.88 97 PRO A C 1
ATOM 801 O O . PRO A 1 97 ? -4.294 2.899 -6.189 1.00 96.88 97 PRO A O 1
ATOM 804 N N . VAL A 1 98 ? -3.407 0.854 -5.841 1.00 98.00 98 VAL A N 1
ATOM 805 C CA . VAL A 1 98 ? -2.413 1.243 -4.842 1.00 98.00 98 VAL A CA 1
ATOM 806 C C . VAL A 1 98 ? -1.036 1.076 -5.469 1.00 98.00 98 VAL A C 1
ATOM 808 O O . VAL A 1 98 ? -0.681 0.002 -5.958 1.00 98.00 98 VAL A O 1
ATOM 811 N N . VAL A 1 99 ? -0.270 2.161 -5.475 1.00 98.19 99 VAL A N 1
ATOM 812 C CA . VAL A 1 99 ? 1.068 2.213 -6.062 1.00 98.19 99 VAL A CA 1
ATOM 813 C C . VAL A 1 99 ? 2.088 2.284 -4.934 1.00 98.19 99 VAL A C 1
ATOM 815 O O . VAL A 1 99 ? 1.927 3.075 -4.008 1.00 98.19 99 VAL A O 1
ATOM 818 N N . GLY A 1 100 ? 3.136 1.475 -5.021 1.00 97.94 100 GLY A N 1
ATOM 819 C CA . GLY A 1 100 ? 4.252 1.490 -4.082 1.00 97.94 100 GLY A CA 1
ATOM 820 C C . GLY A 1 100 ? 5.588 1.295 -4.790 1.00 97.94 100 GLY A C 1
ATOM 821 O O . GLY A 1 100 ? 5.652 1.094 -6.005 1.00 97.94 100 GLY A O 1
ATOM 822 N N . HIS A 1 101 ? 6.677 1.369 -4.036 1.00 97.44 101 HIS A N 1
ATOM 823 C CA . HIS A 1 101 ? 8.022 1.122 -4.541 1.00 97.44 101 HIS A CA 1
ATOM 824 C C . HIS A 1 101 ? 8.702 0.097 -3.644 1.00 97.44 101 HIS A C 1
ATOM 826 O O . HIS A 1 101 ? 9.019 0.414 -2.504 1.00 97.44 101 HIS A O 1
ATOM 832 N N . ASN A 1 102 ? 8.940 -1.119 -4.149 1.00 96.06 102 ASN A N 1
ATOM 833 C CA . ASN A 1 102 ? 9.451 -2.230 -3.341 1.00 96.06 102 ASN A CA 1
ATOM 834 C C . ASN A 1 102 ? 8.553 -2.546 -2.126 1.00 96.06 102 ASN A C 1
ATOM 836 O O . ASN A 1 102 ? 9.023 -2.691 -0.997 1.00 96.06 102 ASN A O 1
ATOM 840 N N . MET A 1 103 ? 7.247 -2.644 -2.367 1.00 97.06 103 MET A N 1
ATOM 841 C CA . MET A 1 103 ? 6.229 -2.496 -1.319 1.00 97.06 103 MET A CA 1
ATOM 842 C C . MET A 1 103 ? 5.858 -3.787 -0.577 1.00 97.06 103 MET A C 1
ATOM 844 O O . MET A 1 103 ? 4.875 -3.826 0.161 1.00 97.06 103 MET A O 1
ATOM 848 N N . LEU A 1 104 ? 6.610 -4.875 -0.774 1.00 96.81 104 LEU A N 1
ATOM 849 C CA . LEU A 1 104 ? 6.304 -6.165 -0.147 1.00 96.81 104 LEU A CA 1
ATOM 850 C C . LEU A 1 104 ? 6.272 -6.057 1.385 1.00 96.81 104 LEU A C 1
ATOM 852 O O . LEU A 1 104 ? 5.333 -6.535 2.016 1.00 96.81 104 LEU A O 1
ATOM 856 N N . LEU A 1 105 ? 7.284 -5.421 1.982 1.00 96.38 105 LEU A N 1
ATOM 857 C CA . LEU A 1 105 ? 7.348 -5.264 3.437 1.00 96.38 105 LEU A CA 1
ATOM 858 C C . LEU A 1 105 ? 6.327 -4.253 3.956 1.00 96.38 105 LEU A C 1
ATOM 860 O O . LEU A 1 105 ? 5.765 -4.483 5.026 1.00 96.38 105 LEU A O 1
ATOM 864 N N . ASP A 1 106 ? 6.036 -3.201 3.188 1.00 97.06 106 ASP A N 1
ATOM 865 C CA . ASP A 1 106 ? 4.980 -2.243 3.526 1.00 97.06 106 ASP A CA 1
ATOM 866 C C . ASP A 1 106 ? 3.640 -2.969 3.667 1.00 97.06 106 ASP A C 1
ATOM 868 O O . ASP A 1 106 ? 2.964 -2.843 4.687 1.00 97.06 106 ASP A O 1
ATOM 872 N N . LEU A 1 107 ? 3.295 -3.817 2.691 1.00 97.81 107 LEU A N 1
ATOM 873 C CA . LEU A 1 107 ? 2.085 -4.637 2.726 1.00 97.81 107 LEU A CA 1
ATOM 874 C C . LEU A 1 107 ? 2.097 -5.626 3.894 1.00 97.81 107 LEU A C 1
ATOM 876 O O . LEU A 1 107 ? 1.096 -5.735 4.599 1.00 97.81 107 LEU A O 1
ATOM 880 N N . CYS A 1 108 ? 3.216 -6.314 4.141 1.00 97.62 108 CYS A N 1
ATOM 881 C CA . CYS A 1 108 ? 3.338 -7.226 5.280 1.00 97.62 108 CYS A CA 1
ATOM 882 C C . CYS A 1 108 ? 3.058 -6.514 6.610 1.00 97.62 108 CYS A C 1
ATOM 884 O O . CYS A 1 108 ? 2.275 -7.011 7.417 1.00 97.62 108 CYS A O 1
ATOM 886 N N . HIS A 1 109 ? 3.663 -5.346 6.837 1.00 97.56 109 HIS A N 1
ATOM 887 C CA . HIS A 1 109 ? 3.464 -4.583 8.067 1.00 97.56 109 HIS A CA 1
ATOM 888 C C . HIS A 1 109 ? 2.053 -4.006 8.170 1.00 97.56 109 HIS A C 1
ATOM 890 O O . HIS A 1 109 ? 1.437 -4.131 9.228 1.00 97.56 109 HIS A O 1
ATOM 896 N N . ILE A 1 110 ? 1.515 -3.445 7.084 1.00 97.50 110 ILE A N 1
ATOM 897 C CA . ILE A 1 110 ? 0.153 -2.904 7.051 1.00 97.50 110 ILE A CA 1
ATOM 898 C C . ILE A 1 110 ? -0.867 -3.999 7.379 1.00 97.50 110 ILE A C 1
ATOM 900 O O . ILE A 1 110 ? -1.731 -3.817 8.236 1.00 97.50 110 ILE A O 1
ATOM 904 N N . ILE A 1 111 ? -0.760 -5.157 6.729 1.00 97.94 111 ILE A N 1
ATOM 905 C CA . ILE A 1 111 ? -1.684 -6.271 6.950 1.00 97.94 111 ILE A CA 1
ATOM 906 C C . ILE A 1 111 ? -1.555 -6.777 8.386 1.00 97.94 111 ILE A C 1
ATOM 908 O O . ILE A 1 111 ? -2.562 -6.829 9.092 1.00 97.94 111 ILE A O 1
ATOM 912 N N . HIS A 1 112 ? -0.325 -7.047 8.838 1.00 97.62 112 HIS A N 1
ATOM 913 C CA . HIS A 1 112 ? -0.067 -7.577 10.176 1.00 97.62 112 HIS A CA 1
ATOM 914 C C . HIS A 1 112 ? -0.604 -6.680 11.298 1.00 97.62 112 HIS A C 1
ATOM 916 O O . HIS A 1 112 ? -1.168 -7.175 12.271 1.00 97.62 112 HIS A O 1
ATOM 922 N N . GLN A 1 113 ? -0.421 -5.364 11.165 1.00 96.44 113 GLN A N 1
ATOM 923 C CA . GLN A 1 113 ? -0.765 -4.403 12.213 1.00 96.44 113 GLN A CA 1
ATOM 924 C C . GLN A 1 113 ? -2.240 -3.991 12.192 1.00 96.44 113 GLN A C 1
ATOM 926 O O . GLN A 1 113 ? -2.809 -3.754 13.255 1.00 96.44 113 GLN A O 1
ATOM 931 N N . PHE A 1 114 ? -2.866 -3.892 11.013 1.00 96.44 114 PHE A N 1
ATOM 932 C CA . PHE A 1 114 ? -4.174 -3.233 10.878 1.00 96.44 114 PHE A CA 1
ATOM 933 C C . PHE A 1 114 ? -5.307 -4.146 10.392 1.00 96.44 114 PHE A C 1
ATOM 935 O O . PHE A 1 114 ? -6.482 -3.798 10.550 1.00 96.44 114 PHE A O 1
ATOM 942 N N . PHE A 1 115 ? -4.986 -5.311 9.822 1.00 95.31 115 PHE A N 1
ATOM 943 C CA . PHE A 1 115 ? -5.980 -6.262 9.312 1.00 95.31 115 PHE A CA 1
ATOM 944 C C . PHE A 1 115 ? -5.996 -7.574 10.100 1.00 95.31 115 PHE A C 1
ATOM 946 O O . PHE A 1 115 ? -7.078 -8.087 10.383 1.00 95.31 115 PHE A O 1
ATOM 953 N N . GLY A 1 116 ? -4.829 -8.088 10.493 1.00 94.75 116 GLY A N 1
ATOM 954 C CA . GLY A 1 116 ? -4.689 -9.314 11.277 1.00 94.75 116 GLY A CA 1
ATOM 955 C C . GLY A 1 116 ? -3.344 -10.007 11.037 1.00 94.75 116 GLY A C 1
ATOM 956 O O . GLY A 1 116 ? -2.567 -9.557 10.198 1.00 94.75 116 GLY A O 1
ATOM 957 N N . PRO A 1 117 ? -3.044 -11.109 11.747 1.00 96.81 117 PRO A N 1
ATOM 958 C CA . PRO A 1 117 ? -1.785 -11.828 11.577 1.00 96.81 117 PRO A CA 1
ATOM 959 C C . PRO A 1 117 ? -1.579 -12.284 10.125 1.00 96.81 117 PRO A C 1
ATOM 961 O O . PRO A 1 117 ? -2.533 -12.632 9.430 1.00 96.81 117 PRO A O 1
ATOM 964 N N . LEU A 1 118 ? -0.319 -12.292 9.672 1.00 97.44 118 LEU A N 1
ATOM 965 C CA . LEU A 1 118 ? 0.007 -12.819 8.349 1.00 97.44 118 LEU A CA 1
ATOM 966 C C . LEU A 1 118 ? -0.206 -14.339 8.362 1.00 97.44 118 LEU A C 1
ATOM 968 O O . LEU A 1 118 ? 0.171 -14.982 9.344 1.00 97.44 118 LEU A O 1
ATOM 972 N N . PRO A 1 119 ? -0.790 -14.918 7.304 1.00 97.12 119 PRO A N 1
ATOM 973 C CA . PRO A 1 119 ? -0.995 -16.356 7.230 1.00 97.12 119 PRO A CA 1
ATOM 974 C C . PRO A 1 119 ? 0.342 -17.089 7.079 1.00 97.12 119 PRO A C 1
ATOM 976 O O . PRO A 1 119 ? 1.288 -16.576 6.481 1.00 97.12 119 PRO A O 1
ATOM 979 N N . GLU A 1 120 ? 0.406 -18.318 7.591 1.00 95.88 120 GLU A N 1
ATOM 980 C CA . GLU A 1 120 ? 1.602 -19.167 7.495 1.00 95.88 120 GLU A CA 1
ATOM 981 C C . GLU A 1 120 ? 1.820 -19.694 6.070 1.00 95.88 120 GLU A C 1
ATOM 983 O O . GLU A 1 120 ? 2.950 -19.895 5.623 1.00 95.88 120 GLU A O 1
ATOM 988 N N . SER A 1 121 ? 0.727 -19.907 5.332 1.00 97.81 121 SER A N 1
ATOM 989 C CA . SER A 1 121 ? 0.764 -20.384 3.955 1.00 97.81 121 SER A CA 1
ATOM 990 C C . SER A 1 121 ? 1.033 -19.241 2.983 1.00 97.81 121 SER A C 1
ATOM 992 O O . SER A 1 121 ? 0.280 -18.270 2.900 1.00 97.81 121 SER A O 1
ATOM 994 N N . TYR A 1 122 ? 2.056 -19.406 2.144 1.00 95.69 122 TYR A N 1
ATOM 995 C CA . TYR A 1 122 ? 2.368 -18.461 1.071 1.00 95.69 122 TYR A CA 1
ATOM 996 C C . TYR A 1 122 ? 1.191 -18.242 0.102 1.00 95.69 122 TYR A C 1
ATOM 998 O O . TYR A 1 122 ? 0.935 -17.124 -0.342 1.00 95.69 122 TYR A O 1
ATOM 1006 N N . ARG A 1 123 ? 0.417 -19.293 -0.193 1.00 96.69 123 ARG A N 1
ATOM 1007 C CA . ARG A 1 123 ? -0.766 -19.188 -1.062 1.00 96.69 123 ARG A CA 1
ATOM 1008 C C . ARG A 1 123 ? -1.886 -18.379 -0.406 1.00 96.69 123 ARG A C 1
ATOM 1010 O O . ARG A 1 123 ? -2.560 -17.598 -1.081 1.00 96.69 123 ARG A O 1
ATOM 1017 N N . GLU A 1 124 ? -2.084 -18.559 0.896 1.00 97.69 124 GLU A N 1
ATOM 1018 C CA . GLU A 1 124 ? -3.052 -17.770 1.663 1.00 97.69 124 GLU A CA 1
ATOM 1019 C C . GLU A 1 124 ? -2.598 -16.318 1.778 1.00 97.69 124 GLU A C 1
ATOM 1021 O O . GLU A 1 124 ? -3.423 -15.426 1.624 1.00 97.69 124 GLU A O 1
ATOM 1026 N N . PHE A 1 125 ? -1.293 -16.066 1.937 1.00 97.50 125 PHE A N 1
ATOM 1027 C CA . PHE A 1 125 ? -0.728 -14.716 1.905 1.00 97.50 125 PHE A CA 1
ATOM 1028 C C . PHE A 1 125 ? -1.054 -14.011 0.587 1.00 97.50 125 PHE A C 1
ATOM 1030 O O . PHE A 1 125 ? -1.616 -12.918 0.608 1.00 97.50 125 PHE A O 1
ATOM 1037 N N . LYS A 1 126 ? -0.792 -14.657 -0.558 1.00 97.88 126 LYS A N 1
ATOM 1038 C CA . LYS A 1 126 ? -1.137 -14.110 -1.882 1.00 97.88 126 LYS A CA 1
ATOM 1039 C C . LYS A 1 126 ? -2.628 -13.776 -1.983 1.00 97.88 126 LYS A C 1
ATOM 1041 O O . LYS A 1 126 ? -2.989 -12.675 -2.394 1.00 97.88 126 LYS A O 1
ATOM 1046 N N . SER A 1 127 ? -3.478 -14.704 -1.540 1.00 97.81 127 SER A N 1
ATOM 1047 C CA . SER A 1 127 ? -4.938 -14.551 -1.570 1.00 97.81 127 SER A CA 1
ATOM 1048 C C . SER A 1 127 ? -5.419 -13.408 -0.669 1.00 97.81 127 SER A C 1
ATOM 1050 O O . SER A 1 127 ? -6.271 -12.626 -1.080 1.00 97.81 127 SER A O 1
ATOM 1052 N N . LEU A 1 128 ? -4.847 -13.272 0.531 1.00 98.06 128 LEU A N 1
ATOM 1053 C CA . LEU A 1 128 ? -5.157 -12.202 1.478 1.00 98.06 128 LEU A CA 1
ATOM 1054 C C . LEU A 1 128 ? -4.752 -10.833 0.926 1.00 98.06 128 LEU A C 1
ATOM 1056 O O . LEU A 1 128 ? -5.568 -9.915 0.915 1.00 98.06 128 LEU A O 1
ATOM 1060 N N . VAL A 1 129 ? -3.515 -10.698 0.438 1.00 98.06 129 VAL A N 1
ATOM 1061 C CA . VAL A 1 129 ? -3.016 -9.438 -0.134 1.00 98.06 129 VAL A CA 1
ATOM 1062 C C . VAL A 1 129 ? -3.879 -9.020 -1.321 1.00 98.06 129 VAL A C 1
ATOM 1064 O O . VAL A 1 129 ? -4.316 -7.874 -1.377 1.00 98.06 129 VAL A O 1
ATOM 1067 N N . HIS A 1 130 ? -4.169 -9.943 -2.243 1.00 98.00 130 HIS A N 1
ATOM 1068 C CA . HIS A 1 130 ? -4.991 -9.646 -3.414 1.00 98.00 130 HIS A CA 1
ATOM 1069 C C . HIS A 1 130 ? -6.450 -9.331 -3.048 1.00 98.00 130 HIS A C 1
ATOM 1071 O O . HIS A 1 130 ? -7.056 -8.453 -3.658 1.00 98.00 130 HIS A O 1
ATOM 1077 N N . GLY A 1 131 ? -7.003 -10.004 -2.035 1.0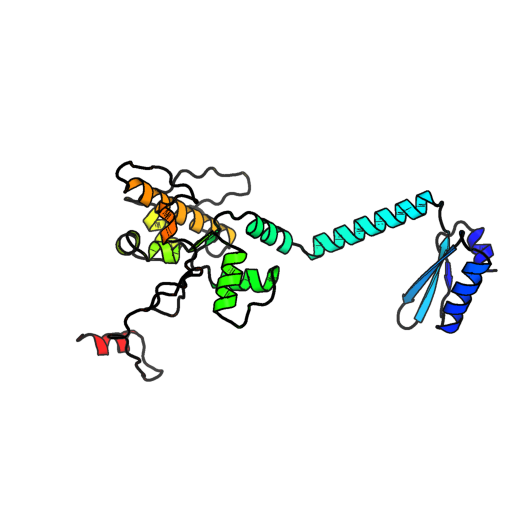0 97.75 131 GLY A N 1
ATOM 1078 C CA . GLY A 1 131 ? -8.350 -9.732 -1.534 1.00 97.75 131 GLY A CA 1
ATOM 1079 C C . GLY A 1 131 ? -8.492 -8.347 -0.899 1.00 97.75 131 GLY A C 1
ATOM 1080 O O . GLY A 1 131 ? -9.529 -7.712 -1.060 1.00 97.75 131 GLY A O 1
ATOM 1081 N N . LEU A 1 132 ? -7.452 -7.861 -0.212 1.00 97.75 132 LEU A N 1
ATOM 1082 C CA . LEU A 1 132 ? -7.430 -6.518 0.380 1.00 97.75 132 LEU A CA 1
ATOM 1083 C C . LEU A 1 132 ? -7.111 -5.426 -0.647 1.00 97.75 132 LEU A C 1
ATOM 1085 O O . LEU A 1 132 ? -7.715 -4.357 -0.626 1.00 97.75 132 LEU A O 1
ATOM 1089 N N . PHE A 1 133 ? -6.160 -5.686 -1.543 1.00 97.81 133 PHE A N 1
ATOM 1090 C CA . PHE A 1 133 ? -5.671 -4.727 -2.530 1.00 97.81 133 PHE A CA 1
ATOM 1091 C C . PHE A 1 133 ? -5.673 -5.375 -3.925 1.00 97.81 133 PHE A C 1
ATOM 1093 O O . PHE A 1 133 ? -4.658 -5.915 -4.372 1.00 97.81 133 PHE A O 1
ATOM 1100 N N . PRO A 1 134 ? -6.805 -5.321 -4.653 1.00 97.06 134 PRO A N 1
ATOM 1101 C CA . PRO A 1 134 ? -6.976 -6.063 -5.906 1.00 97.06 134 PRO A CA 1
ATOM 1102 C C . PRO A 1 134 ? -6.167 -5.502 -7.083 1.00 97.06 134 PRO A C 1
ATOM 1104 O O . PRO A 1 134 ? -6.033 -6.168 -8.113 1.00 97.06 134 PRO A O 1
ATOM 1107 N N . LYS A 1 135 ? -5.661 -4.269 -6.960 1.00 97.69 135 LYS A N 1
ATOM 1108 C CA . LYS A 1 135 ? -4.897 -3.560 -7.992 1.00 97.69 135 LYS A CA 1
ATOM 1109 C C . LYS A 1 135 ? -3.648 -2.935 -7.371 1.00 97.69 135 LYS A C 1
ATOM 1111 O O . LYS A 1 135 ? -3.673 -1.783 -6.950 1.00 97.69 135 LYS A O 1
ATOM 1116 N N . LEU A 1 136 ? -2.564 -3.699 -7.308 1.00 98.12 136 LEU A N 1
ATOM 1117 C CA . LEU A 1 136 ? -1.261 -3.239 -6.828 1.00 98.12 136 LEU A CA 1
ATOM 1118 C C . LEU A 1 136 ? -0.304 -2.980 -7.989 1.00 98.12 136 LEU A C 1
ATOM 1120 O O . LEU A 1 136 ? -0.247 -3.772 -8.930 1.00 98.12 136 LEU A O 1
ATOM 1124 N N . ILE A 1 137 ? 0.476 -1.904 -7.904 1.00 98.12 137 ILE A N 1
ATOM 1125 C CA . ILE A 1 137 ? 1.575 -1.618 -8.832 1.00 98.12 137 ILE A CA 1
ATOM 1126 C C . ILE A 1 137 ? 2.829 -1.302 -8.024 1.00 98.12 137 ILE A C 1
ATOM 1128 O O . ILE A 1 137 ? 2.931 -0.247 -7.401 1.00 98.12 137 ILE A O 1
ATOM 1132 N N . ASP A 1 138 ? 3.805 -2.205 -8.075 1.00 97.94 138 ASP A N 1
ATOM 1133 C CA . ASP A 1 138 ? 5.143 -1.945 -7.557 1.00 97.94 138 ASP A CA 1
ATOM 1134 C C . ASP A 1 138 ? 5.990 -1.295 -8.661 1.00 97.94 138 ASP A C 1
ATOM 1136 O O . ASP A 1 138 ? 6.359 -1.930 -9.653 1.00 97.94 138 ASP A O 1
ATOM 1140 N N . THR A 1 139 ? 6.300 -0.009 -8.504 1.00 97.56 139 THR A N 1
ATOM 1141 C CA . THR A 1 139 ? 7.082 0.772 -9.476 1.00 97.56 139 THR A CA 1
ATOM 1142 C C . THR A 1 139 ? 8.479 0.205 -9.706 1.00 97.56 139 THR A C 1
ATOM 1144 O O . THR A 1 139 ? 9.026 0.338 -10.802 1.00 97.56 139 THR A O 1
ATOM 1147 N N . LYS A 1 140 ? 9.057 -0.483 -8.715 1.00 95.94 140 LYS A N 1
ATOM 1148 C CA . LYS A 1 140 ? 10.357 -1.131 -8.870 1.00 95.94 140 LYS A CA 1
ATOM 1149 C C . LYS A 1 140 ? 10.249 -2.329 -9.809 1.00 95.94 140 LYS A C 1
ATOM 1151 O O . LYS A 1 140 ? 11.076 -2.461 -10.710 1.00 95.94 140 LYS A O 1
ATOM 1156 N N . VAL A 1 141 ? 9.190 -3.132 -9.676 1.00 95.50 141 VAL A N 1
ATOM 1157 C CA . VAL A 1 141 ? 8.882 -4.213 -10.628 1.00 95.50 141 VAL A CA 1
ATOM 1158 C C . VAL A 1 141 ? 8.575 -3.642 -12.011 1.00 95.50 141 VAL A C 1
ATOM 1160 O O . VAL A 1 141 ? 9.173 -4.088 -12.989 1.00 95.50 141 VAL A O 1
ATOM 1163 N N . LEU A 1 142 ? 7.724 -2.615 -12.094 1.00 95.81 142 LEU A N 1
ATOM 1164 C CA . LEU A 1 142 ? 7.378 -1.924 -13.340 1.00 95.81 142 LEU A CA 1
ATOM 1165 C C . LEU A 1 142 ? 8.634 -1.490 -14.112 1.00 95.81 142 LEU A C 1
ATOM 1167 O O . LEU A 1 142 ? 8.793 -1.874 -15.268 1.00 95.81 142 LEU A O 1
ATOM 1171 N N . SER A 1 143 ? 9.564 -0.793 -13.448 1.00 95.81 143 SER A N 1
ATOM 1172 C CA . SER A 1 143 ? 10.827 -0.340 -14.053 1.00 95.81 143 SER A CA 1
ATOM 1173 C C . SER A 1 143 ? 11.745 -1.479 -14.515 1.00 95.81 143 SER A C 1
ATOM 1175 O O . SER A 1 143 ? 12.539 -1.303 -15.432 1.00 95.81 143 SER A O 1
ATOM 1177 N N . SER A 1 144 ? 11.631 -2.663 -13.907 1.00 92.56 144 SER A N 1
ATOM 1178 C CA . SER A 1 144 ? 12.478 -3.825 -14.212 1.00 92.56 144 SER A CA 1
ATOM 1179 C C . SER A 1 144 ? 11.973 -4.665 -15.392 1.00 92.56 144 SER A C 1
ATOM 1181 O O . SER A 1 144 ? 12.668 -5.567 -15.867 1.00 92.56 144 SER A O 1
ATOM 1183 N N . MET A 1 145 ? 10.758 -4.390 -15.869 1.00 91.88 145 MET A N 1
ATOM 1184 C CA . MET A 1 145 ? 10.108 -5.101 -16.965 1.00 91.88 145 MET A CA 1
ATOM 1185 C C . MET A 1 145 ? 10.213 -4.306 -18.270 1.00 91.88 145 MET A C 1
ATOM 1187 O O . MET A 1 145 ? 10.300 -3.081 -18.270 1.00 91.88 145 MET A O 1
ATOM 1191 N N . ALA A 1 146 ? 10.166 -4.994 -19.414 1.00 90.00 146 ALA A N 1
ATOM 1192 C CA . ALA A 1 146 ? 10.108 -4.323 -20.712 1.00 90.00 146 ALA A CA 1
ATOM 1193 C C . ALA A 1 146 ? 8.841 -3.440 -20.827 1.00 90.00 146 ALA A C 1
ATOM 1195 O O . ALA A 1 146 ? 7.765 -3.867 -20.380 1.00 90.00 146 ALA A O 1
ATOM 1196 N N . PRO A 1 147 ? 8.931 -2.245 -21.442 1.00 93.88 147 PRO A N 1
ATOM 1197 C CA . PRO A 1 147 ? 10.113 -1.682 -22.116 1.00 93.88 147 PRO A CA 1
ATOM 1198 C C . PRO A 1 147 ? 11.089 -0.928 -21.191 1.00 93.88 147 PRO A C 1
ATOM 1200 O O . PRO A 1 147 ? 12.132 -0.476 -21.645 1.00 93.88 147 PRO A O 1
ATOM 1203 N N . PHE A 1 148 ? 10.772 -0.765 -19.907 1.00 95.62 148 PHE A N 1
ATOM 1204 C CA . PHE A 1 148 ? 11.503 0.124 -19.000 1.00 95.62 148 PHE A CA 1
ATOM 1205 C C . PHE A 1 148 ? 12.876 -0.383 -18.585 1.00 95.62 148 PHE A C 1
ATOM 1207 O O . PHE A 1 148 ? 13.750 0.437 -18.335 1.00 95.62 148 PHE A O 1
ATOM 1214 N N . LYS A 1 149 ? 13.083 -1.703 -18.550 1.00 90.94 149 LYS A N 1
ATOM 1215 C CA . LYS A 1 149 ? 14.353 -2.313 -18.130 1.00 90.94 149 LYS A CA 1
ATOM 1216 C C . LYS A 1 149 ? 15.578 -1.710 -18.831 1.00 90.94 149 LYS A C 1
ATOM 1218 O O . LYS A 1 149 ? 16.613 -1.534 -18.199 1.00 90.94 149 LYS A O 1
ATOM 1223 N N . ASP A 1 150 ? 15.441 -1.393 -20.117 1.00 91.50 150 ASP A N 1
ATOM 1224 C CA . ASP A 1 150 ? 16.529 -0.851 -20.938 1.00 91.50 150 ASP A CA 1
ATOM 1225 C C . ASP A 1 150 ? 16.594 0.687 -20.894 1.00 91.50 150 ASP A C 1
ATOM 1227 O O . ASP A 1 150 ? 17.598 1.284 -21.271 1.00 91.50 150 ASP A O 1
ATOM 1231 N N . LEU A 1 151 ? 15.526 1.336 -20.423 1.00 95.06 151 LEU A N 1
ATOM 1232 C CA . LEU A 1 151 ? 15.373 2.794 -20.379 1.00 95.06 151 LEU A CA 1
ATOM 1233 C C . LEU A 1 151 ? 15.637 3.380 -18.985 1.00 95.06 151 LEU A C 1
ATOM 1235 O O . LEU A 1 151 ? 15.966 4.558 -18.870 1.00 95.06 151 LEU A O 1
ATOM 1239 N N . ILE A 1 152 ? 15.478 2.577 -17.930 1.00 95.44 152 ILE A N 1
ATOM 1240 C CA . ILE A 1 152 ? 15.628 2.966 -16.527 1.00 95.44 152 ILE A CA 1
ATOM 1241 C C . ILE A 1 152 ? 16.7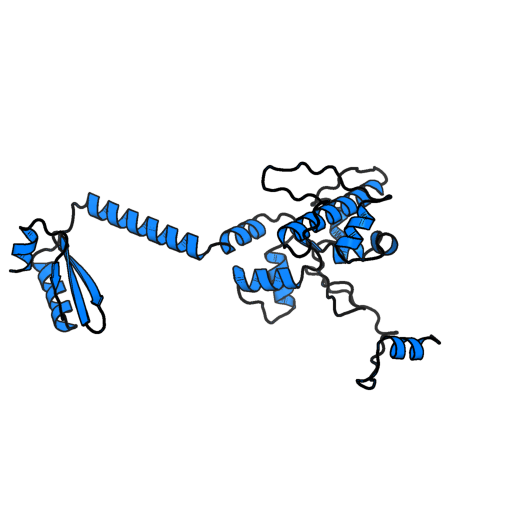80 2.153 -15.919 1.00 95.44 152 ILE A C 1
ATOM 1243 O O . ILE A 1 152 ? 16.572 1.032 -15.453 1.00 95.44 152 ILE A O 1
ATOM 1247 N N . PRO A 1 153 ? 18.012 2.698 -15.905 1.00 91.75 153 PRO A N 1
ATOM 1248 C CA . PRO A 1 153 ? 19.209 1.941 -15.530 1.00 91.75 153 PRO A CA 1
ATOM 1249 C C . PRO A 1 153 ? 19.302 1.657 -14.026 1.00 91.75 153 PRO A C 1
ATOM 1251 O O . PRO A 1 153 ? 19.979 0.719 -13.609 1.00 91.75 153 PRO A O 1
ATOM 1254 N N . SER A 1 154 ? 18.639 2.468 -13.198 1.00 93.06 154 SER A N 1
ATOM 1255 C CA . SER A 1 154 ? 18.616 2.314 -11.746 1.00 93.06 154 SER A CA 1
ATOM 1256 C C . SER A 1 154 ? 17.184 2.313 -11.242 1.00 93.06 154 SER A C 1
ATOM 1258 O O . SER A 1 154 ? 16.406 3.220 -11.521 1.00 93.06 154 SER A O 1
ATOM 1260 N N . SER A 1 155 ? 16.854 1.298 -10.449 1.00 91.19 155 SER A N 1
ATOM 1261 C CA . SER A 1 155 ? 15.546 1.157 -9.814 1.00 91.19 155 SER A CA 1
ATOM 1262 C C . SER A 1 155 ? 15.526 1.697 -8.381 1.00 91.19 155 SER A C 1
ATOM 1264 O O . SER A 1 155 ? 14.639 1.340 -7.611 1.00 91.19 155 SER A O 1
ATOM 1266 N N . ILE A 1 156 ? 16.531 2.479 -7.977 1.00 93.31 156 ILE A N 1
ATOM 1267 C CA . ILE A 1 156 ? 16.509 3.246 -6.724 1.00 93.31 156 ILE A CA 1
ATOM 1268 C C . ILE A 1 156 ? 15.630 4.481 -6.960 1.00 93.31 156 ILE A C 1
ATOM 1270 O O . ILE A 1 156 ? 15.757 5.123 -7.999 1.00 93.31 156 ILE A O 1
ATOM 1274 N N . LEU A 1 157 ? 14.735 4.798 -6.023 1.00 93.56 157 LEU A N 1
ATOM 1275 C CA . LEU A 1 157 ? 13.643 5.753 -6.234 1.00 93.56 157 LEU A CA 1
ATOM 1276 C C . LEU A 1 157 ? 14.095 7.145 -6.717 1.00 93.56 157 LEU A C 1
ATOM 1278 O O . LEU A 1 157 ? 13.553 7.641 -7.701 1.00 93.56 157 LEU A O 1
ATOM 1282 N N . ASN A 1 158 ? 15.110 7.745 -6.090 1.00 92.38 158 ASN A N 1
ATOM 1283 C CA . ASN A 1 158 ? 15.652 9.052 -6.490 1.00 92.38 158 ASN A CA 1
ATOM 1284 C C . ASN A 1 158 ? 16.265 9.015 -7.904 1.00 92.38 158 ASN A C 1
ATOM 1286 O O . ASN A 1 158 ? 15.956 9.851 -8.747 1.00 92.38 158 ASN A O 1
ATOM 1290 N N . HIS A 1 159 ? 17.058 7.988 -8.216 1.00 94.69 159 HIS A N 1
ATOM 1291 C CA . HIS A 1 159 ? 17.638 7.811 -9.551 1.00 94.69 159 HIS A CA 1
ATOM 1292 C C . HIS A 1 159 ? 16.572 7.534 -10.623 1.00 94.69 159 HIS A C 1
ATOM 1294 O O . HIS A 1 159 ? 16.705 7.954 -11.776 1.00 94.69 159 HIS A O 1
ATOM 1300 N N . MET A 1 160 ? 15.500 6.828 -10.253 1.00 95.19 160 MET A N 1
ATOM 1301 C CA . MET A 1 160 ? 14.346 6.619 -11.121 1.00 95.19 160 MET A CA 1
ATOM 1302 C C . MET A 1 160 ? 13.659 7.953 -11.412 1.00 95.19 160 MET A C 1
ATOM 1304 O O . MET A 1 160 ? 13.414 8.237 -12.581 1.00 95.19 160 MET A O 1
ATOM 1308 N N . LEU A 1 161 ? 13.431 8.793 -10.393 1.00 95.19 161 LEU A N 1
ATOM 1309 C CA . LEU A 1 161 ? 12.868 10.137 -10.556 1.00 95.19 161 LEU A CA 1
ATOM 1310 C C . LEU A 1 161 ? 13.716 10.992 -11.512 1.00 95.19 161 LEU A C 1
ATOM 1312 O O . LEU A 1 161 ? 13.187 11.571 -12.459 1.00 95.19 161 LEU A O 1
ATOM 1316 N N . GLU A 1 162 ? 15.038 11.016 -11.321 1.00 94.38 162 GLU A N 1
ATOM 1317 C CA . GLU A 1 162 ? 15.969 11.728 -12.209 1.00 94.38 162 GLU A CA 1
ATOM 1318 C C . GLU A 1 162 ? 15.877 11.260 -13.669 1.00 94.38 162 GLU A C 1
ATOM 1320 O O . GLU A 1 162 ? 16.040 12.063 -14.593 1.00 94.38 162 GLU A O 1
ATOM 1325 N N . THR A 1 163 ? 15.641 9.962 -13.879 1.00 95.88 163 THR A N 1
ATOM 1326 C CA . THR A 1 163 ? 15.536 9.356 -15.211 1.00 95.88 163 THR A CA 1
ATOM 1327 C C . THR A 1 163 ? 14.203 9.700 -15.869 1.00 95.88 163 THR A C 1
ATOM 1329 O O . THR A 1 163 ? 14.180 10.152 -17.011 1.00 95.88 163 THR A O 1
ATOM 1332 N N . VAL A 1 164 ? 13.089 9.535 -15.150 1.00 95.75 164 VAL A N 1
ATOM 1333 C CA . VAL A 1 164 ? 11.737 9.776 -15.686 1.00 95.75 164 VAL A CA 1
ATOM 1334 C C . VAL A 1 164 ? 11.401 11.263 -15.848 1.00 95.75 164 VAL A C 1
ATOM 1336 O O . VAL A 1 164 ? 10.375 11.599 -16.441 1.00 95.75 164 VAL A O 1
ATOM 1339 N N . ASN A 1 165 ? 12.259 12.152 -15.340 1.00 94.00 165 ASN A N 1
ATOM 1340 C CA . ASN A 1 165 ? 12.202 13.596 -15.563 1.00 94.00 165 ASN A CA 1
ATOM 1341 C C . ASN A 1 165 ? 12.892 14.039 -16.873 1.00 94.00 165 ASN A C 1
ATOM 1343 O O . ASN A 1 165 ? 12.976 15.230 -17.167 1.00 94.00 165 ASN A O 1
ATOM 1347 N N . LYS A 1 166 ? 13.435 13.101 -17.657 1.00 94.69 166 LYS A N 1
ATOM 1348 C CA . LYS A 1 166 ? 14.143 13.371 -18.916 1.00 94.69 166 LYS A CA 1
ATOM 1349 C C . LYS A 1 166 ? 13.525 12.570 -20.057 1.00 94.69 166 LYS A C 1
ATOM 1351 O O . LYS A 1 166 ? 12.958 11.501 -19.844 1.00 94.69 166 LYS A O 1
ATOM 1356 N N . ALA A 1 167 ? 13.706 13.055 -21.287 1.00 92.81 167 ALA A N 1
ATOM 1357 C CA . ALA A 1 167 ? 13.275 12.340 -22.485 1.00 92.81 167 ALA A CA 1
ATOM 1358 C C . ALA A 1 167 ? 13.841 10.899 -22.512 1.00 92.81 167 ALA A C 1
ATOM 1360 O O . ALA A 1 167 ? 15.005 10.699 -22.157 1.00 92.81 167 ALA A O 1
ATOM 1361 N N . PRO A 1 168 ? 13.052 9.899 -22.946 1.00 94.12 168 PRO A N 1
ATOM 1362 C CA . PRO A 1 168 ? 11.739 10.023 -23.589 1.00 94.12 168 PRO A CA 1
ATOM 1363 C C . PRO A 1 168 ? 10.548 10.128 -22.615 1.00 94.12 168 PRO A C 1
ATOM 1365 O O . PRO A 1 168 ? 9.403 10.101 -23.059 1.00 94.12 168 PRO A O 1
ATOM 1368 N N . PHE A 1 169 ? 10.799 10.222 -21.310 1.00 96.25 169 PHE A N 1
ATOM 1369 C CA . PHE A 1 169 ? 9.778 10.380 -20.281 1.00 96.25 169 PHE A CA 1
ATOM 1370 C C . PHE A 1 169 ? 9.450 11.857 -20.025 1.00 96.25 169 PHE A C 1
ATOM 1372 O O . PHE A 1 169 ? 10.196 12.761 -20.413 1.00 96.25 169 PHE A O 1
ATOM 1379 N N . SER A 1 170 ? 8.332 12.099 -19.344 1.00 91.69 170 SER A N 1
ATOM 1380 C CA . SER A 1 170 ? 7.941 13.429 -18.883 1.00 91.69 170 SER A CA 1
ATOM 1381 C C . SER A 1 170 ? 7.048 13.316 -17.654 1.00 91.69 170 SER A C 1
ATOM 1383 O O . SER A 1 170 ? 6.045 12.598 -17.677 1.00 91.69 170 SER A O 1
ATOM 1385 N N . ILE A 1 171 ? 7.379 14.061 -16.604 1.00 90.00 171 ILE A N 1
ATOM 1386 C CA . ILE A 1 171 ? 6.516 14.194 -15.430 1.00 90.00 171 ILE A CA 1
ATOM 1387 C C . ILE A 1 171 ? 5.437 15.238 -15.759 1.00 90.00 171 ILE A C 1
ATOM 1389 O O . ILE A 1 171 ? 5.787 16.331 -16.210 1.00 90.00 171 ILE A O 1
ATOM 1393 N N . PRO A 1 172 ? 4.140 14.926 -15.590 1.00 86.25 172 PRO A N 1
ATOM 1394 C CA . PRO A 1 172 ? 3.086 15.904 -15.823 1.00 86.25 172 PRO A CA 1
ATOM 1395 C C . PRO A 1 172 ? 3.114 17.011 -14.768 1.00 86.25 172 PRO A C 1
ATOM 1397 O O . PRO A 1 172 ? 3.649 16.839 -13.673 1.00 86.25 172 PRO A O 1
ATOM 1400 N N . GLU A 1 173 ? 2.478 18.136 -15.081 1.00 87.94 173 GLU A N 1
ATOM 1401 C CA . GLU A 1 173 ? 2.268 19.197 -14.102 1.00 87.94 173 GLU A CA 1
ATOM 1402 C C . GLU A 1 173 ? 1.401 18.682 -12.944 1.00 87.94 173 GLU A C 1
ATOM 1404 O O . GLU A 1 173 ? 0.292 18.181 -13.146 1.00 87.94 173 GLU A O 1
ATOM 1409 N N . VAL A 1 174 ? 1.918 18.799 -11.719 1.00 87.88 174 VAL A N 1
ATOM 1410 C CA . VAL A 1 174 ? 1.195 18.436 -10.499 1.00 87.88 174 VAL A CA 1
ATOM 1411 C C . VAL A 1 174 ? 0.842 19.703 -9.741 1.00 87.88 174 VAL A C 1
ATOM 1413 O O . VAL A 1 174 ? 1.713 20.461 -9.320 1.00 87.88 174 VAL A O 1
ATOM 1416 N N . VAL A 1 175 ? -0.458 19.925 -9.562 1.00 87.31 175 VAL A N 1
ATOM 1417 C CA . VAL A 1 175 ? -0.974 21.105 -8.867 1.00 87.31 175 VAL A CA 1
ATOM 1418 C C . VAL A 1 175 ? -0.780 20.941 -7.362 1.00 87.31 175 VAL A C 1
ATOM 1420 O O . VAL A 1 175 ? -1.287 19.995 -6.754 1.00 87.31 175 VAL A O 1
ATOM 1423 N N . ALA A 1 176 ? -0.066 21.886 -6.754 1.00 85.12 176 ALA A N 1
ATOM 1424 C CA . ALA A 1 176 ? 0.123 21.926 -5.312 1.00 85.12 176 ALA A CA 1
ATOM 1425 C C . ALA A 1 176 ? -1.202 22.214 -4.588 1.00 85.12 176 ALA A C 1
ATOM 1427 O O . ALA A 1 176 ? -1.977 23.089 -4.975 1.00 85.12 176 ALA A O 1
ATOM 1428 N N . VAL A 1 177 ? -1.441 21.491 -3.496 1.00 86.44 177 VAL A N 1
ATOM 1429 C CA . VAL A 1 177 ? -2.566 21.725 -2.589 1.00 86.44 177 VAL A CA 1
ATOM 1430 C C . VAL A 1 177 ? -2.026 22.340 -1.306 1.00 86.44 177 VAL A C 1
ATOM 1432 O O . VAL A 1 177 ? -1.109 21.784 -0.702 1.00 86.44 177 VAL A O 1
ATOM 1435 N N . ASP A 1 178 ? -2.622 23.454 -0.870 1.00 82.31 178 ASP A N 1
ATOM 1436 C CA . ASP A 1 178 ? -2.182 24.188 0.322 1.00 82.31 178 ASP A CA 1
ATOM 1437 C C . ASP A 1 178 ? -1.976 23.254 1.530 1.00 82.31 178 ASP A C 1
ATOM 1439 O O . ASP A 1 178 ? -2.854 22.448 1.878 1.00 82.31 178 ASP A O 1
ATOM 1443 N N . LYS A 1 179 ? -0.783 23.362 2.136 1.00 77.31 179 LYS A N 1
ATOM 1444 C CA . LYS A 1 179 ? -0.292 22.591 3.298 1.00 77.31 179 LYS A CA 1
ATOM 1445 C C . LYS A 1 179 ? -0.247 21.066 3.124 1.00 77.31 179 LYS A C 1
ATOM 1447 O O . LYS A 1 179 ? -0.093 20.349 4.108 1.00 77.31 179 LYS A O 1
ATOM 1452 N N . ARG A 1 180 ? -0.425 20.554 1.903 1.00 79.06 180 ARG A N 1
ATOM 1453 C CA . ARG A 1 180 ? -0.508 19.114 1.590 1.00 79.06 180 ARG A CA 1
ATOM 1454 C C . ARG A 1 180 ? 0.270 18.748 0.324 1.00 79.06 180 ARG A C 1
ATOM 1456 O O . ARG A 1 180 ? -0.049 17.763 -0.336 1.00 79.06 180 ARG A O 1
ATOM 1463 N N . SER A 1 181 ? 1.259 19.560 -0.031 1.00 79.06 181 SER A N 1
ATOM 1464 C CA . SER A 1 181 ? 2.091 19.381 -1.216 1.00 79.06 181 SER A CA 1
ATOM 1465 C C . SER A 1 181 ? 3.554 19.253 -0.835 1.00 79.06 181 SER A C 1
ATOM 1467 O O . SER A 1 181 ? 4.033 19.982 0.030 1.00 79.06 181 SER A O 1
ATOM 1469 N N . TYR A 1 182 ? 4.260 18.393 -1.557 1.00 80.69 182 TYR A N 1
ATOM 1470 C CA . TYR A 1 182 ? 5.714 18.362 -1.570 1.00 80.69 182 TYR A CA 1
ATOM 1471 C C . TYR A 1 182 ? 6.234 19.055 -2.832 1.00 80.69 182 TYR A C 1
ATOM 1473 O O . TYR A 1 182 ? 5.553 19.072 -3.860 1.00 80.69 182 TYR A O 1
ATOM 1481 N N . SER A 1 183 ? 7.448 19.600 -2.761 1.00 72.50 183 SER A N 1
ATOM 1482 C CA . SER A 1 183 ? 8.205 20.027 -3.938 1.00 72.50 183 SER A CA 1
ATOM 1483 C C . SER A 1 183 ? 9.333 19.038 -4.194 1.00 72.50 183 SER A C 1
ATOM 1485 O O . SER A 1 183 ? 10.005 18.614 -3.261 1.00 72.50 183 SER A O 1
ATOM 1487 N N . THR A 1 184 ? 9.603 18.715 -5.457 1.00 68.50 184 THR A N 1
ATOM 1488 C CA . THR A 1 184 ? 10.779 17.911 -5.825 1.00 68.50 184 THR A CA 1
ATOM 1489 C C . THR A 1 184 ? 12.098 18.676 -5.660 1.00 68.50 184 THR A C 1
ATOM 1491 O O . THR A 1 184 ? 13.156 18.091 -5.843 1.00 68.50 184 THR A O 1
ATOM 1494 N N . THR A 1 185 ? 12.060 19.979 -5.351 1.00 64.56 185 THR A N 1
ATOM 1495 C CA . THR A 1 185 ? 13.255 20.810 -5.107 1.00 64.56 185 THR A CA 1
ATOM 1496 C C . THR A 1 185 ? 13.727 20.791 -3.654 1.00 64.56 185 THR A C 1
ATOM 1498 O O . THR A 1 185 ? 14.879 21.118 -3.387 1.00 64.56 185 THR A O 1
ATOM 1501 N N . GLU A 1 186 ? 12.846 20.445 -2.718 1.00 64.62 186 GLU A N 1
ATOM 1502 C CA . GLU A 1 186 ? 13.142 20.341 -1.288 1.00 64.62 186 GLU A CA 1
ATOM 1503 C C . GLU A 1 186 ? 13.148 18.854 -0.933 1.00 64.62 186 GLU A C 1
ATOM 1505 O O . GLU A 1 186 ? 12.148 18.291 -0.496 1.00 64.62 186 GLU A O 1
ATOM 1510 N N . GLU A 1 187 ? 14.259 18.187 -1.244 1.00 67.62 187 GLU A N 1
ATOM 1511 C CA . GLU A 1 187 ? 14.381 16.737 -1.115 1.00 67.62 187 GLU A CA 1
ATOM 1512 C C . GLU A 1 187 ? 14.384 16.306 0.361 1.00 67.62 187 GLU A C 1
ATOM 1514 O O . GLU A 1 187 ? 15.389 16.431 1.060 1.00 67.62 187 GLU A O 1
ATOM 1519 N N . VAL A 1 188 ? 13.259 15.756 0.827 1.00 73.56 188 VAL A N 1
ATOM 1520 C CA . VAL A 1 188 ? 13.113 15.145 2.162 1.00 73.56 188 VAL A CA 1
ATOM 1521 C C . VAL A 1 188 ? 12.963 13.629 2.011 1.00 73.56 188 VAL A C 1
ATOM 1523 O O . VAL A 1 188 ? 11.970 13.025 2.415 1.00 73.56 188 VAL A O 1
ATOM 1526 N N . TYR A 1 189 ? 13.946 12.994 1.365 1.00 70.38 189 TYR A N 1
ATOM 1527 C CA . TYR A 1 189 ? 13.965 11.534 1.248 1.00 70.38 189 TYR A CA 1
ATOM 1528 C C . TYR A 1 189 ? 13.957 10.878 2.632 1.00 70.38 189 TYR A C 1
ATOM 1530 O O . TYR A 1 189 ? 14.523 11.414 3.587 1.00 70.38 189 TYR A O 1
ATOM 1538 N N . HIS A 1 190 ? 13.355 9.688 2.710 1.00 75.00 190 HIS A N 1
ATOM 1539 C CA . HIS A 1 190 ? 13.138 8.916 3.941 1.00 75.00 190 HIS A CA 1
ATOM 1540 C C . HIS A 1 190 ? 11.969 9.389 4.819 1.00 75.00 190 HIS A C 1
ATOM 1542 O O . HIS A 1 190 ? 11.735 8.812 5.884 1.00 75.00 190 HIS A O 1
ATOM 1548 N N . GLU A 1 191 ? 11.184 10.370 4.366 1.00 88.88 191 GLU A N 1
ATOM 1549 C CA . GLU A 1 191 ? 9.837 10.613 4.878 1.00 88.88 191 GLU A CA 1
ATOM 1550 C C . GLU A 1 191 ? 8.811 9.834 4.037 1.00 88.88 191 GLU A C 1
ATOM 1552 O O . GLU A 1 191 ? 8.735 9.995 2.820 1.00 88.88 191 GLU A O 1
ATOM 1557 N N . ALA A 1 192 ? 7.970 9.017 4.682 1.00 90.00 192 ALA A N 1
ATOM 1558 C CA . ALA A 1 192 ? 7.027 8.136 3.984 1.00 90.00 192 ALA A CA 1
ATOM 1559 C C . ALA A 1 192 ? 6.075 8.878 3.023 1.00 90.00 192 ALA A C 1
ATOM 1561 O O . ALA A 1 192 ? 5.745 8.358 1.957 1.00 90.00 192 ALA A O 1
ATOM 1562 N N . GLY A 1 193 ? 5.637 10.091 3.383 1.00 92.12 193 GLY A N 1
ATOM 1563 C CA . GLY A 1 193 ? 4.770 10.910 2.533 1.00 92.12 193 GLY A CA 1
ATOM 1564 C C . GLY A 1 193 ? 5.474 11.409 1.268 1.00 92.12 193 GLY A C 1
ATOM 1565 O O . GLY A 1 193 ? 4.899 11.337 0.180 1.00 92.12 193 GLY A O 1
ATOM 1566 N N . PHE A 1 194 ? 6.729 11.846 1.396 1.00 92.00 194 PHE A N 1
ATOM 1567 C CA . PHE A 1 194 ? 7.545 12.294 0.269 1.00 92.00 194 PHE A CA 1
ATOM 1568 C C . PHE A 1 194 ? 7.894 11.131 -0.670 1.00 92.00 194 PHE A C 1
ATOM 1570 O O . PHE A 1 194 ? 7.697 11.231 -1.882 1.00 92.00 194 PHE A O 1
ATOM 1577 N N . ASP A 1 195 ? 8.314 9.989 -0.120 1.00 94.31 195 ASP A N 1
ATOM 1578 C CA . ASP A 1 195 ? 8.636 8.799 -0.912 1.00 94.31 195 ASP A CA 1
ATOM 1579 C C . ASP A 1 195 ? 7.395 8.269 -1.663 1.00 94.31 195 ASP A C 1
ATOM 1581 O O . ASP A 1 195 ? 7.491 7.874 -2.830 1.00 94.31 195 ASP A O 1
ATOM 1585 N N . ALA A 1 196 ? 6.205 8.321 -1.047 1.00 95.12 196 ALA A N 1
ATOM 1586 C CA . ALA A 1 196 ? 4.942 7.978 -1.706 1.00 95.12 196 ALA A CA 1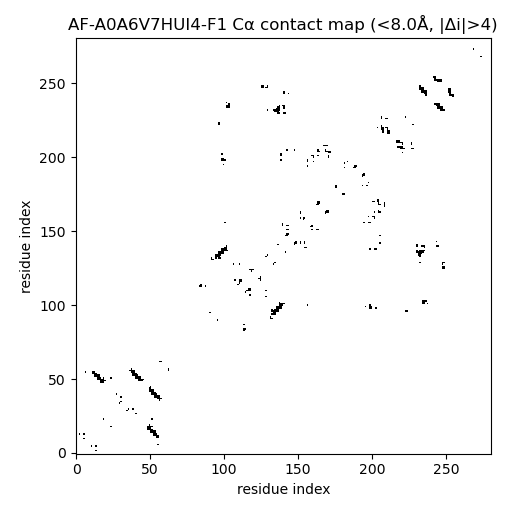
ATOM 1587 C C . ALA A 1 196 ? 4.587 8.960 -2.837 1.00 95.12 196 ALA A C 1
ATOM 1589 O O . ALA A 1 196 ? 4.139 8.538 -3.907 1.00 95.12 196 ALA A O 1
ATOM 1590 N N . TYR A 1 197 ? 4.827 10.259 -2.635 1.00 94.06 197 TYR A N 1
ATOM 1591 C CA . TYR A 1 197 ? 4.637 11.284 -3.662 1.00 94.06 197 TYR A CA 1
ATOM 1592 C C . TYR A 1 197 ? 5.547 11.044 -4.876 1.00 94.06 197 TYR A C 1
ATOM 1594 O O . TYR A 1 197 ? 5.056 10.936 -6.002 1.00 94.06 197 TYR A O 1
ATOM 1602 N N . VAL A 1 198 ? 6.853 10.861 -4.652 1.00 94.81 198 VAL A N 1
ATOM 1603 C CA . VAL A 1 198 ? 7.833 10.563 -5.712 1.00 94.81 198 VAL A CA 1
ATOM 1604 C C . VAL A 1 198 ? 7.495 9.255 -6.432 1.00 94.81 198 VAL A C 1
ATOM 1606 O O . VAL A 1 198 ? 7.539 9.191 -7.661 1.00 94.81 198 VAL A O 1
ATOM 1609 N N . THR A 1 199 ? 7.081 8.225 -5.690 1.00 97.06 199 THR A N 1
ATOM 1610 C CA . THR A 1 199 ? 6.601 6.956 -6.258 1.00 97.06 199 THR A CA 1
ATOM 1611 C C . THR A 1 199 ? 5.432 7.179 -7.222 1.00 97.06 199 THR A C 1
ATOM 1613 O O . THR A 1 199 ? 5.415 6.607 -8.316 1.00 97.06 199 THR A O 1
ATOM 1616 N N . GLY A 1 200 ? 4.483 8.047 -6.857 1.00 96.56 200 GLY A N 1
ATOM 1617 C CA . GLY A 1 200 ? 3.372 8.447 -7.718 1.00 96.56 200 GLY A CA 1
ATOM 1618 C C . GLY A 1 200 ? 3.829 9.128 -9.011 1.00 96.56 200 GLY A C 1
ATOM 1619 O O . GLY A 1 200 ? 3.364 8.755 -10.088 1.00 96.56 200 GLY A O 1
ATOM 1620 N N . LEU A 1 201 ? 4.781 10.065 -8.933 1.00 96.06 201 LEU A N 1
ATOM 1621 C CA . LEU A 1 201 ? 5.341 10.739 -10.115 1.00 96.06 201 LEU A CA 1
ATOM 1622 C C . LEU A 1 201 ? 6.010 9.749 -11.076 1.00 96.06 201 LEU A C 1
ATOM 1624 O O . LEU A 1 201 ? 5.744 9.772 -12.281 1.00 96.06 201 LEU A O 1
ATOM 1628 N N . CYS A 1 202 ? 6.837 8.847 -10.539 1.00 97.25 202 CYS A N 1
ATOM 1629 C CA . CYS A 1 202 ? 7.499 7.805 -11.319 1.00 97.25 202 CYS A CA 1
ATOM 1630 C C . CYS A 1 202 ? 6.486 6.896 -12.019 1.00 97.25 202 CYS A C 1
ATOM 1632 O O . CYS A 1 202 ? 6.635 6.604 -13.207 1.00 97.25 202 CYS A O 1
ATOM 1634 N N . PHE A 1 203 ? 5.435 6.482 -11.308 1.00 97.88 203 PHE A N 1
ATOM 1635 C CA . PHE A 1 203 ? 4.354 5.691 -11.886 1.00 97.88 203 PHE A CA 1
ATOM 1636 C C . PHE A 1 203 ? 3.651 6.418 -13.035 1.00 97.88 203 PHE A C 1
ATOM 1638 O O . PHE A 1 203 ? 3.516 5.837 -14.109 1.00 97.88 203 PHE A O 1
ATOM 1645 N N . ILE A 1 204 ? 3.238 7.674 -12.839 1.00 97.25 204 ILE A N 1
ATOM 1646 C CA . ILE A 1 204 ? 2.499 8.427 -13.861 1.00 97.25 204 ILE A CA 1
ATOM 1647 C C . ILE A 1 204 ? 3.359 8.632 -15.114 1.00 97.25 204 ILE A C 1
ATOM 1649 O O . ILE A 1 204 ? 2.889 8.393 -16.225 1.00 97.25 204 ILE A O 1
ATOM 1653 N N . SER A 1 205 ? 4.630 9.010 -14.946 1.00 97.31 205 SER A N 1
ATOM 1654 C CA . SER A 1 205 ? 5.553 9.209 -16.069 1.00 97.31 205 SER A CA 1
ATOM 1655 C C . SER A 1 205 ? 5.773 7.913 -16.868 1.00 97.31 205 SER A C 1
ATOM 1657 O O . SER A 1 205 ? 5.655 7.902 -18.097 1.00 97.31 205 SER A O 1
ATOM 1659 N N . MET A 1 206 ? 5.988 6.782 -16.182 1.00 97.44 206 MET A N 1
ATOM 1660 C CA . MET A 1 206 ? 6.097 5.471 -16.835 1.00 97.44 206 MET A CA 1
ATOM 1661 C C . MET A 1 206 ? 4.788 5.039 -17.514 1.00 97.44 206 MET A C 1
ATOM 1663 O O . MET A 1 206 ? 4.819 4.508 -18.623 1.00 97.44 206 MET A O 1
ATOM 1667 N N . ALA A 1 207 ? 3.632 5.273 -16.888 1.00 97.38 207 ALA A N 1
ATOM 1668 C CA . ALA A 1 207 ? 2.334 4.940 -17.468 1.00 97.38 207 ALA A CA 1
ATOM 1669 C C . ALA A 1 207 ? 2.074 5.745 -18.751 1.00 97.38 207 ALA A C 1
ATOM 1671 O O . ALA A 1 207 ? 1.750 5.157 -19.783 1.00 97.38 207 ALA A O 1
ATOM 1672 N N . ASN A 1 208 ? 2.293 7.061 -18.723 1.00 96.75 208 ASN A N 1
ATOM 1673 C CA . ASN A 1 208 ? 2.127 7.933 -19.889 1.00 96.75 208 ASN A CA 1
ATOM 1674 C C . ASN A 1 208 ? 3.094 7.570 -21.019 1.00 96.75 208 ASN A C 1
ATOM 1676 O O . ASN A 1 208 ? 2.700 7.576 -22.185 1.00 96.75 208 ASN A O 1
ATOM 1680 N N . TYR A 1 209 ? 4.320 7.147 -20.693 1.00 96.62 209 TYR A N 1
ATOM 1681 C CA . TYR A 1 209 ? 5.242 6.612 -21.693 1.00 96.62 209 TYR A CA 1
ATOM 1682 C C . TYR A 1 209 ? 4.632 5.428 -22.463 1.00 96.62 209 TYR A C 1
ATOM 1684 O O . TYR A 1 209 ? 4.703 5.411 -23.690 1.00 96.62 209 TYR A O 1
ATOM 1692 N N . LEU A 1 210 ? 3.964 4.475 -21.794 1.00 96.25 210 LEU A N 1
ATOM 1693 C CA . LEU A 1 210 ? 3.279 3.363 -22.482 1.00 96.25 210 LEU A CA 1
ATOM 1694 C C . LEU A 1 210 ? 2.178 3.849 -23.430 1.00 96.25 210 LEU A C 1
ATOM 1696 O O . LEU A 1 210 ? 1.983 3.248 -24.489 1.00 96.25 210 LEU A O 1
ATOM 1700 N N . GLY A 1 211 ? 1.470 4.915 -23.048 1.00 95.88 211 GLY A N 1
ATOM 1701 C CA . GLY A 1 211 ? 0.454 5.571 -23.871 1.00 95.88 211 GLY A CA 1
ATOM 1702 C C . GLY A 1 211 ? 1.042 6.217 -25.123 1.00 95.88 211 GLY A C 1
ATOM 1703 O O . GLY A 1 211 ? 0.519 6.028 -26.222 1.00 95.88 211 GLY A O 1
ATOM 1704 N N . ALA A 1 212 ? 2.180 6.896 -24.988 1.00 94.31 212 ALA A N 1
ATOM 1705 C CA . ALA A 1 212 ? 2.890 7.526 -26.099 1.00 94.31 212 ALA A CA 1
ATOM 1706 C C . ALA A 1 212 ? 3.468 6.515 -27.111 1.00 94.31 212 ALA A C 1
ATOM 1708 O O . ALA A 1 212 ? 3.662 6.866 -28.276 1.00 94.31 212 ALA A O 1
ATOM 1709 N N . GLN A 1 213 ? 3.719 5.268 -26.688 1.00 93.19 213 GLN A N 1
ATOM 1710 C CA . GLN A 1 213 ? 4.164 4.179 -27.570 1.00 93.19 213 GLN A CA 1
ATOM 1711 C C . GLN A 1 213 ? 3.021 3.494 -28.342 1.00 93.19 213 GLN A C 1
ATOM 1713 O O . GLN A 1 213 ? 3.285 2.642 -29.192 1.00 93.19 213 GLN A O 1
ATOM 1718 N N . GLN A 1 214 ? 1.754 3.813 -28.059 1.00 93.75 214 GLN A N 1
ATOM 1719 C CA . GLN A 1 214 ? 0.628 3.243 -28.803 1.00 93.75 214 GLN A CA 1
ATOM 1720 C C . GLN A 1 214 ? 0.516 3.849 -30.210 1.00 93.75 214 GLN A C 1
ATOM 1722 O O . GLN A 1 214 ? 0.884 5.001 -30.433 1.00 93.75 214 GLN A O 1
ATOM 1727 N N . ILE A 1 215 ? -0.058 3.085 -31.152 1.00 89.50 215 ILE A N 1
ATOM 1728 C CA . ILE A 1 215 ? -0.342 3.555 -32.525 1.00 89.50 215 ILE A CA 1
ATOM 1729 C C . ILE A 1 215 ? -1.185 4.836 -32.479 1.00 89.50 215 ILE A C 1
ATOM 1731 O O . ILE A 1 215 ? -0.849 5.838 -33.107 1.00 89.50 215 ILE A O 1
ATOM 1735 N N . ASN A 1 216 ? -2.249 4.803 -31.675 1.00 90.25 216 ASN A N 1
ATOM 1736 C CA . ASN A 1 216 ? -3.017 5.982 -31.304 1.00 90.25 216 ASN A CA 1
ATOM 1737 C C . ASN A 1 216 ? -2.419 6.518 -30.005 1.00 90.25 216 ASN A C 1
ATOM 1739 O O . ASN A 1 216 ? -2.740 6.007 -28.932 1.00 90.25 216 ASN A O 1
ATOM 1743 N N . LYS A 1 217 ? -1.508 7.486 -30.118 1.00 89.12 217 LYS A N 1
ATOM 1744 C CA . LYS A 1 217 ? -0.795 8.057 -28.970 1.00 89.12 217 LYS A CA 1
ATOM 1745 C C . LYS A 1 217 ? -1.776 8.557 -27.911 1.00 89.12 217 LYS A C 1
ATOM 1747 O O . LYS A 1 217 ? -2.732 9.262 -28.230 1.00 89.12 217 LYS A O 1
ATOM 1752 N N . LEU A 1 218 ? -1.511 8.193 -26.660 1.00 90.88 218 LEU A N 1
ATOM 1753 C CA . LEU A 1 218 ? -2.249 8.656 -25.490 1.00 90.88 218 LEU A CA 1
ATOM 1754 C C . LEU A 1 218 ? -1.306 9.448 -24.591 1.00 90.88 218 LEU A C 1
ATOM 1756 O O . LEU A 1 218 ? -0.352 8.883 -24.061 1.00 90.88 218 LEU A O 1
ATOM 1760 N N . ASP A 1 219 ? -1.606 10.729 -24.387 1.00 88.00 219 ASP A N 1
ATOM 1761 C CA . ASP A 1 219 ? -0.791 11.597 -23.528 1.00 88.00 219 ASP A CA 1
ATOM 1762 C C . ASP A 1 219 ? -0.976 11.273 -22.040 1.00 88.00 219 ASP A C 1
ATOM 1764 O O . ASP A 1 219 ? -0.064 11.446 -21.237 1.00 88.00 219 ASP A O 1
ATOM 1768 N N . THR A 1 220 ? -2.165 10.797 -21.657 1.00 93.56 220 THR A N 1
ATOM 1769 C CA . THR A 1 220 ? -2.500 10.445 -20.273 1.00 93.56 220 THR A CA 1
ATOM 1770 C C . THR A 1 220 ? -3.051 9.030 -20.196 1.00 93.56 220 THR A C 1
ATOM 1772 O O . THR A 1 220 ? -4.078 8.712 -20.799 1.00 93.56 220 THR A O 1
ATOM 1775 N N . VAL A 1 221 ? -2.382 8.182 -19.418 1.00 95.31 221 VAL A N 1
ATOM 1776 C CA . VAL A 1 221 ? -2.805 6.809 -19.144 1.00 95.31 221 VAL A CA 1
ATOM 1777 C C . VAL A 1 221 ? -3.435 6.744 -17.760 1.00 95.31 221 VAL A C 1
ATOM 1779 O O . VAL A 1 221 ? -2.787 7.011 -16.750 1.00 95.31 221 VAL A O 1
ATOM 1782 N N . LEU A 1 222 ? -4.716 6.374 -17.710 1.00 94.19 222 LEU A N 1
ATOM 1783 C CA . LEU A 1 222 ? -5.431 6.225 -16.446 1.00 94.19 222 LEU A CA 1
ATOM 1784 C C . LEU A 1 222 ? -4.957 4.980 -15.668 1.00 94.19 222 LEU A C 1
ATOM 1786 O O . LEU A 1 222 ? -4.561 3.987 -16.287 1.00 94.19 222 LEU A O 1
ATOM 1790 N N . PRO A 1 223 ? -5.034 4.985 -14.322 1.00 90.00 223 PRO A N 1
ATOM 1791 C CA . PRO A 1 223 ? -4.587 3.864 -13.485 1.00 90.00 223 PRO A CA 1
ATOM 1792 C C . PRO A 1 223 ? -5.308 2.524 -13.715 1.00 90.00 223 PRO A C 1
ATOM 1794 O O . PRO A 1 223 ? -4.815 1.482 -13.291 1.00 90.00 223 PRO A O 1
ATOM 1797 N N . ASP A 1 224 ? -6.478 2.530 -14.349 1.00 89.44 224 ASP A N 1
ATOM 1798 C CA . ASP A 1 224 ? -7.260 1.349 -14.731 1.00 89.44 224 ASP A CA 1
ATOM 1799 C C . ASP A 1 224 ? -7.091 0.957 -16.209 1.00 89.44 224 ASP A C 1
ATOM 1801 O O . ASP A 1 224 ? -7.757 0.038 -16.689 1.00 89.44 224 ASP A O 1
ATOM 1805 N N . SER A 1 225 ? -6.185 1.626 -16.927 1.00 95.25 225 SER A N 1
ATOM 1806 C CA . SER A 1 225 ? -5.905 1.346 -18.329 1.00 95.25 225 SER A CA 1
ATOM 1807 C C . SER A 1 225 ? -5.435 -0.100 -18.539 1.00 95.25 225 SER A C 1
ATOM 1809 O O . SER A 1 225 ? -4.533 -0.564 -17.830 1.00 95.25 225 SER A O 1
ATOM 1811 N N . PRO A 1 226 ? -5.925 -0.794 -19.585 1.00 95.38 226 PRO A N 1
ATOM 1812 C CA . PRO A 1 226 ? -5.451 -2.128 -19.944 1.00 95.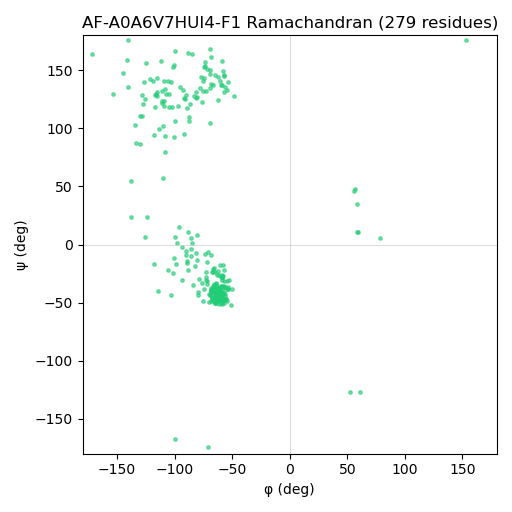38 226 PRO A CA 1
ATOM 1813 C C . PRO A 1 226 ? -3.943 -2.210 -20.213 1.00 95.38 226 PRO A C 1
ATOM 1815 O O . PRO A 1 226 ? -3.358 -3.286 -20.082 1.00 95.38 226 PRO A O 1
ATOM 1818 N N . LEU A 1 227 ? -3.297 -1.083 -20.544 1.00 95.88 227 LEU A N 1
ATOM 1819 C CA . LEU A 1 227 ? -1.842 -0.996 -20.721 1.00 95.88 227 LEU A CA 1
ATOM 1820 C C . LEU A 1 227 ? -1.073 -1.403 -19.455 1.00 95.88 227 LEU A C 1
ATOM 1822 O O . LEU A 1 227 ? 0.060 -1.878 -19.544 1.00 95.88 227 LEU A O 1
ATOM 1826 N N . LEU A 1 228 ? -1.696 -1.251 -18.283 1.00 96.31 228 LEU A N 1
ATOM 1827 C CA . LEU A 1 228 ? -1.093 -1.556 -16.991 1.00 96.31 228 LEU A CA 1
ATOM 1828 C C . LEU A 1 228 ? -1.320 -3.007 -16.543 1.00 96.31 228 LEU A C 1
ATOM 1830 O O . LEU A 1 228 ? -0.608 -3.479 -15.658 1.00 96.31 228 LEU A O 1
ATOM 1834 N N . ASN A 1 229 ? -2.240 -3.748 -17.175 1.00 95.75 229 ASN A N 1
ATOM 1835 C CA . ASN A 1 229 ? -2.675 -5.078 -16.722 1.00 95.75 229 ASN A CA 1
ATOM 1836 C C . ASN A 1 229 ? -1.521 -6.064 -16.510 1.00 95.75 229 ASN A C 1
ATOM 1838 O O . ASN A 1 229 ? -1.520 -6.831 -15.550 1.00 95.75 229 ASN A O 1
ATOM 1842 N N . ARG A 1 230 ? -0.503 -6.026 -17.377 1.00 94.56 230 ARG A N 1
ATOM 1843 C CA . ARG A 1 230 ? 0.664 -6.917 -17.273 1.00 94.56 230 ARG A CA 1
ATOM 1844 C C . ARG A 1 230 ? 1.540 -6.653 -16.043 1.00 94.56 230 ARG A C 1
ATOM 1846 O O . ARG A 1 230 ? 2.306 -7.536 -15.664 1.00 94.56 230 ARG A O 1
ATOM 1853 N N . TYR A 1 231 ? 1.452 -5.464 -15.452 1.00 95.69 231 TYR A N 1
ATOM 1854 C CA . TYR A 1 231 ? 2.245 -5.034 -14.297 1.00 95.69 231 TYR A CA 1
ATOM 1855 C C . TYR A 1 231 ? 1.466 -5.136 -12.981 1.00 95.69 231 TYR A C 1
ATOM 1857 O O . TYR A 1 231 ? 2.066 -5.039 -11.913 1.00 95.69 231 TYR A O 1
ATOM 1865 N N . LEU A 1 232 ? 0.147 -5.353 -13.049 1.00 97.06 232 LEU A N 1
ATOM 1866 C CA . LEU A 1 232 ? -0.697 -5.473 -11.868 1.00 97.06 232 LEU A CA 1
ATOM 1867 C C . LEU A 1 232 ? -0.298 -6.671 -11.007 1.00 97.06 232 LEU A C 1
ATOM 1869 O O . LEU A 1 232 ? 0.034 -7.750 -11.514 1.00 97.06 232 LEU A O 1
ATOM 1873 N N . ASN A 1 233 ? -0.430 -6.462 -9.698 1.00 97.81 233 ASN A N 1
ATOM 1874 C CA . ASN A 1 233 ? -0.381 -7.476 -8.652 1.00 97.81 233 ASN A CA 1
ATOM 1875 C C . ASN A 1 233 ? 0.934 -8.263 -8.628 1.00 97.81 233 ASN A C 1
ATOM 1877 O O . ASN A 1 233 ? 0.952 -9.453 -8.319 1.00 97.81 233 ASN A O 1
ATOM 1881 N N . LYS A 1 234 ? 2.034 -7.575 -8.951 1.00 97.19 234 LYS A N 1
ATOM 1882 C CA . LYS A 1 234 ? 3.392 -8.115 -8.916 1.00 97.19 234 LYS A CA 1
ATOM 1883 C C . LYS A 1 234 ? 4.218 -7.392 -7.866 1.00 97.19 234 LYS A C 1
ATOM 1885 O O . LYS A 1 234 ? 4.269 -6.166 -7.876 1.00 97.19 234 LYS A O 1
ATOM 1890 N N . LEU A 1 235 ? 4.861 -8.146 -6.976 1.00 96.56 235 LEU A N 1
ATOM 1891 C CA . LEU A 1 235 ? 5.667 -7.606 -5.873 1.00 96.56 235 LEU A CA 1
ATOM 1892 C C . LEU A 1 235 ? 7.123 -8.047 -5.992 1.00 96.56 235 LEU A C 1
ATOM 1894 O O . LEU A 1 235 ? 7.394 -9.200 -6.320 1.00 96.56 235 LEU A O 1
ATOM 1898 N N . LEU A 1 236 ? 8.070 -7.159 -5.695 1.00 93.75 236 LEU A N 1
ATOM 1899 C CA . LEU A 1 236 ? 9.491 -7.499 -5.761 1.00 93.75 236 LEU A CA 1
ATOM 1900 C C . LEU A 1 236 ? 9.948 -8.342 -4.555 1.00 93.75 236 LEU A C 1
ATOM 1902 O O . LEU A 1 236 ? 9.570 -8.069 -3.417 1.00 93.75 236 LEU A O 1
ATOM 1906 N N . ILE A 1 237 ? 10.866 -9.291 -4.787 1.00 89.25 237 ILE A N 1
ATOM 1907 C CA . ILE A 1 237 ? 11.669 -9.931 -3.731 1.00 89.25 237 ILE A CA 1
ATOM 1908 C C . ILE A 1 237 ? 13.142 -9.534 -3.900 1.00 89.25 237 ILE A C 1
ATOM 1910 O O . ILE A 1 237 ? 13.884 -10.135 -4.670 1.00 89.25 237 ILE A O 1
ATOM 1914 N N . VAL A 1 238 ? 13.605 -8.553 -3.122 1.00 77.50 238 VAL A N 1
ATOM 1915 C CA . VAL A 1 238 ? 14.944 -7.937 -3.270 1.00 77.50 238 VAL A CA 1
ATOM 1916 C C . VAL A 1 238 ? 16.116 -8.928 -3.167 1.00 77.50 238 VAL A C 1
ATOM 1918 O O . VAL A 1 238 ? 17.183 -8.685 -3.728 1.00 77.50 238 VAL A O 1
ATOM 1921 N N . ARG A 1 239 ? 15.959 -10.046 -2.447 1.00 74.19 239 ARG A N 1
ATOM 1922 C CA . ARG A 1 239 ? 17.058 -10.997 -2.192 1.00 74.19 239 ARG A CA 1
ATOM 1923 C C . ARG A 1 239 ? 17.196 -12.114 -3.226 1.00 74.19 239 ARG A C 1
ATOM 1925 O O . ARG A 1 239 ? 18.191 -12.835 -3.180 1.00 74.19 239 ARG A O 1
ATOM 1932 N N . LEU A 1 240 ? 16.249 -12.257 -4.148 1.00 75.69 240 LEU A N 1
ATOM 1933 C CA . LEU A 1 240 ? 16.281 -13.299 -5.171 1.00 75.69 240 LEU A CA 1
ATOM 1934 C C . LEU A 1 240 ? 16.595 -12.657 -6.524 1.00 75.69 240 LEU A C 1
ATOM 1936 O O . LEU A 1 240 ? 15.705 -12.177 -7.209 1.00 75.69 240 LEU A O 1
ATOM 1940 N N . LYS A 1 241 ? 17.881 -12.613 -6.895 1.00 69.88 241 LYS A N 1
ATOM 1941 C CA . LYS A 1 241 ? 18.350 -11.903 -8.104 1.00 69.88 241 LYS A CA 1
ATOM 1942 C C . LYS A 1 241 ? 17.757 -12.436 -9.411 1.00 69.88 241 LYS A C 1
ATOM 1944 O O . LYS A 1 241 ? 17.707 -11.714 -10.399 1.00 69.88 241 LYS A O 1
ATOM 1949 N N . ASP A 1 242 ? 17.378 -13.703 -9.422 1.00 75.19 242 ASP A N 1
ATOM 1950 C CA . ASP A 1 242 ? 16.849 -14.427 -10.569 1.00 75.19 242 ASP A CA 1
ATOM 1951 C C . ASP A 1 242 ? 15.318 -14.528 -10.565 1.00 75.19 242 ASP A C 1
ATOM 1953 O O . ASP A 1 242 ? 14.728 -14.782 -11.612 1.00 75.19 242 ASP A O 1
ATOM 1957 N N . PHE A 1 243 ? 14.658 -14.292 -9.426 1.00 79.31 243 PHE A N 1
ATOM 1958 C CA . PHE A 1 243 ? 13.204 -14.167 -9.371 1.00 79.31 243 PHE A CA 1
ATOM 1959 C C . PHE A 1 243 ? 12.792 -12.711 -9.594 1.00 79.31 243 PHE A C 1
ATOM 1961 O O . PHE A 1 243 ? 13.109 -11.849 -8.776 1.00 79.31 243 PHE A O 1
ATOM 1968 N N . PRO A 1 244 ? 12.041 -12.412 -10.663 1.00 83.31 244 PRO A N 1
ATOM 1969 C CA . PRO A 1 244 ? 11.724 -11.031 -10.997 1.00 83.31 244 PRO A CA 1
ATOM 1970 C C . PRO A 1 244 ? 10.637 -10.439 -10.085 1.00 83.31 244 PRO A C 1
ATOM 1972 O O . PRO A 1 244 ? 10.671 -9.243 -9.808 1.00 83.31 244 PRO A O 1
ATOM 1975 N N . TYR A 1 245 ? 9.674 -11.248 -9.627 1.00 92.81 245 TYR A N 1
ATOM 1976 C CA . TYR A 1 245 ? 8.558 -10.825 -8.775 1.00 92.81 245 TYR A CA 1
ATOM 1977 C C . TYR A 1 245 ? 7.747 -12.027 -8.258 1.00 92.81 245 TYR A C 1
ATOM 1979 O O . TYR A 1 245 ? 7.824 -13.122 -8.812 1.00 92.81 245 TYR A O 1
ATOM 1987 N N . ILE A 1 246 ? 6.933 -11.788 -7.231 1.00 95.00 246 ILE A N 1
ATOM 1988 C CA . ILE A 1 246 ? 5.766 -12.591 -6.834 1.00 95.00 246 ILE A CA 1
ATOM 1989 C C . ILE A 1 246 ? 4.598 -12.178 -7.723 1.00 95.00 246 ILE A C 1
ATOM 1991 O O . ILE A 1 246 ? 4.342 -10.980 -7.819 1.00 95.00 246 ILE A O 1
ATOM 1995 N N . ASP A 1 247 ? 3.869 -13.116 -8.328 1.00 96.25 247 ASP A N 1
ATOM 1996 C CA . ASP A 1 247 ? 2.604 -12.803 -9.011 1.00 96.25 247 ASP A CA 1
ATOM 1997 C C . ASP A 1 247 ? 1.439 -13.167 -8.091 1.00 96.25 247 ASP A C 1
ATOM 1999 O O . ASP A 1 247 ? 1.171 -14.340 -7.891 1.00 96.25 247 ASP A O 1
ATOM 2003 N N . LEU A 1 248 ? 0.745 -12.196 -7.493 1.00 97.12 248 LEU A N 1
ATOM 2004 C CA . LEU A 1 248 ? -0.272 -12.469 -6.466 1.00 97.12 248 LEU A CA 1
ATOM 2005 C C . LEU A 1 248 ? -1.497 -13.238 -6.989 1.00 97.12 248 LEU A C 1
ATOM 2007 O O . LEU A 1 248 ? -2.210 -13.837 -6.186 1.00 97.12 248 LEU A O 1
ATOM 2011 N N . VAL A 1 249 ? -1.749 -13.221 -8.301 1.00 95.94 249 VAL A N 1
ATOM 2012 C CA . VAL A 1 249 ? -2.934 -13.842 -8.916 1.00 95.94 249 VAL A CA 1
ATOM 2013 C C . VAL A 1 249 ? -2.574 -15.163 -9.588 1.00 95.94 249 VAL A C 1
ATOM 2015 O O . VAL A 1 249 ? -3.309 -16.142 -9.471 1.00 95.94 249 VAL A O 1
ATOM 2018 N N . GLY A 1 250 ? -1.455 -15.185 -10.306 1.00 92.94 250 GLY A N 1
ATOM 2019 C CA . GLY A 1 250 ? -0.977 -16.331 -11.061 1.00 92.94 250 GLY A CA 1
ATOM 2020 C C . GLY A 1 250 ? 0.107 -17.135 -10.350 1.00 92.94 250 GLY A C 1
ATOM 2021 O O . GLY A 1 250 ? 0.387 -16.991 -9.158 1.00 92.94 250 GLY A O 1
ATOM 2022 N N . GLU A 1 251 ? 0.735 -18.007 -11.131 1.00 93.44 251 GLU A N 1
ATOM 2023 C CA . GLU A 1 251 ? 1.950 -18.706 -10.729 1.00 93.44 251 GLU A CA 1
ATOM 2024 C C . GLU A 1 251 ? 3.147 -17.760 -10.780 1.00 93.44 251 GLU A C 1
ATOM 2026 O O . GLU A 1 251 ? 3.264 -16.923 -11.680 1.00 93.44 251 GLU A O 1
ATOM 2031 N N . ASP A 1 252 ? 4.064 -17.926 -9.832 1.00 93.38 252 ASP A N 1
ATOM 2032 C CA . ASP A 1 252 ? 5.286 -17.135 -9.834 1.00 93.38 252 ASP A CA 1
ATOM 2033 C C . ASP A 1 252 ? 6.179 -17.550 -11.019 1.00 93.38 252 ASP A C 1
ATOM 2035 O O . ASP A 1 252 ? 6.221 -18.732 -11.393 1.00 93.38 252 ASP A O 1
ATOM 2039 N N . PRO A 1 253 ? 6.934 -16.610 -11.613 1.00 89.81 253 PRO A N 1
ATOM 2040 C CA . PRO A 1 253 ? 7.878 -16.929 -12.675 1.00 89.81 253 PRO A CA 1
ATOM 2041 C C . PRO A 1 253 ? 8.884 -17.985 -12.217 1.00 89.81 253 PRO A C 1
ATOM 2043 O O . PRO A 1 253 ? 9.449 -17.883 -11.133 1.00 89.81 253 PRO A O 1
ATOM 2046 N N . LYS A 1 254 ? 9.150 -18.983 -13.063 1.00 87.00 254 LYS A N 1
ATOM 2047 C CA . LYS A 1 254 ? 10.162 -20.017 -12.809 1.00 87.00 254 LYS A CA 1
ATOM 2048 C C . LYS A 1 254 ? 11.428 -19.681 -13.598 1.00 87.00 254 LYS A C 1
ATOM 2050 O O . LYS A 1 254 ? 11.496 -20.037 -14.776 1.00 87.00 254 LYS A O 1
ATOM 2055 N N . PRO A 1 255 ? 12.407 -18.967 -13.012 1.00 84.12 255 PRO A N 1
ATOM 2056 C CA . PRO A 1 255 ? 13.646 -18.671 -13.717 1.00 84.12 255 PRO A CA 1
ATOM 2057 C C . PRO A 1 255 ? 14.420 -19.958 -14.012 1.00 84.12 255 PRO A C 1
ATOM 2059 O O . PRO A 1 255 ? 14.406 -20.896 -13.207 1.00 84.12 255 PRO A O 1
ATOM 2062 N N . SER A 1 256 ? 15.109 -19.991 -15.157 1.00 84.19 256 SER A N 1
ATOM 2063 C CA . SER A 1 256 ? 16.051 -21.073 -15.453 1.00 84.19 256 SER A CA 1
ATOM 2064 C C . SER A 1 256 ? 17.141 -21.104 -14.381 1.00 84.19 256 SER A C 1
ATOM 2066 O O . SER A 1 256 ? 17.664 -20.071 -13.959 1.00 84.19 256 SER A O 1
ATOM 2068 N N . ARG A 1 257 ? 17.470 -22.317 -13.940 1.00 84.50 257 ARG A N 1
ATOM 2069 C CA . ARG A 1 257 ? 18.533 -22.583 -12.967 1.00 84.50 257 ARG A CA 1
ATOM 2070 C C . ARG A 1 257 ? 19.836 -23.012 -13.631 1.00 84.50 257 ARG A C 1
ATOM 2072 O O . ARG A 1 257 ? 20.811 -23.232 -12.924 1.00 84.50 257 ARG A O 1
ATOM 2079 N N . ASP A 1 258 ? 19.868 -23.071 -14.961 1.00 87.25 258 ASP A N 1
ATOM 2080 C CA . ASP A 1 258 ? 20.961 -23.681 -15.727 1.00 87.25 258 ASP A CA 1
ATOM 2081 C C . ASP A 1 258 ? 22.297 -22.939 -15.554 1.00 87.25 258 ASP A C 1
ATOM 2083 O O . ASP A 1 258 ? 23.357 -23.530 -15.714 1.00 87.25 258 ASP A O 1
ATOM 2087 N N . HIS A 1 259 ? 22.251 -21.653 -15.187 1.00 83.06 259 HIS A N 1
ATOM 2088 C CA . HIS A 1 259 ? 23.428 -20.794 -15.002 1.00 83.06 259 HIS A CA 1
ATOM 2089 C C . HIS A 1 259 ? 23.486 -20.157 -13.601 1.00 83.06 259 HIS A C 1
ATOM 2091 O O . HIS A 1 259 ? 24.084 -19.096 -13.417 1.00 83.06 259 HIS A O 1
ATOM 2097 N N . VAL A 1 260 ? 22.839 -20.773 -12.604 1.00 83.69 260 VAL A N 1
ATOM 2098 C CA . VAL A 1 260 ? 22.866 -20.305 -11.211 1.00 83.69 260 VAL A CA 1
ATOM 2099 C C . VAL A 1 260 ? 23.780 -21.206 -10.390 1.00 83.69 260 VAL A C 1
ATOM 2101 O O . VAL A 1 260 ? 23.510 -22.391 -10.218 1.00 83.69 260 VAL A O 1
ATOM 2104 N N . TYR A 1 261 ? 24.841 -20.625 -9.830 1.00 83.69 261 TYR A N 1
ATOM 2105 C CA . TYR A 1 261 ? 25.843 -21.355 -9.055 1.00 83.69 261 TYR A CA 1
ATOM 2106 C C . TYR A 1 261 ? 25.840 -20.906 -7.594 1.00 83.69 261 TYR A C 1
ATOM 2108 O O . TYR A 1 261 ? 25.887 -19.713 -7.292 1.00 83.69 261 TYR A O 1
ATOM 2116 N N . HIS A 1 262 ? 25.815 -21.871 -6.674 1.00 85.19 262 HIS A N 1
ATOM 2117 C CA . HIS A 1 262 ? 26.069 -21.619 -5.259 1.00 85.19 262 HIS A CA 1
ATOM 2118 C C . HIS A 1 262 ? 27.574 -21.692 -5.000 1.00 85.19 262 HIS A C 1
ATOM 2120 O O . HIS A 1 262 ? 28.201 -22.724 -5.238 1.00 85.19 262 HIS A O 1
ATOM 2126 N N . VAL A 1 263 ? 28.148 -20.602 -4.494 1.00 86.94 263 VAL A N 1
ATOM 2127 C CA . VAL A 1 263 ? 29.581 -20.501 -4.212 1.00 86.94 263 VAL A CA 1
ATOM 2128 C C . VAL A 1 263 ? 29.810 -20.329 -2.716 1.00 86.94 263 VAL A C 1
ATOM 2130 O O . VAL A 1 263 ? 29.220 -19.458 -2.082 1.00 86.94 263 VAL A O 1
ATOM 2133 N N . THR A 1 264 ? 30.695 -21.149 -2.155 1.00 91.38 264 THR A N 1
ATOM 2134 C CA . THR A 1 264 ? 31.152 -21.022 -0.768 1.00 91.38 264 THR A CA 1
ATOM 2135 C C . THR A 1 264 ? 32.559 -20.442 -0.779 1.00 91.38 264 THR A C 1
ATOM 2137 O O . THR A 1 264 ? 33.430 -20.945 -1.484 1.00 91.38 264 THR A O 1
ATOM 2140 N N . PHE A 1 265 ? 32.795 -19.391 0.001 1.00 92.19 265 PHE A N 1
ATOM 2141 C CA . PHE A 1 265 ? 34.073 -18.681 0.044 1.00 92.19 265 PHE A CA 1
ATOM 2142 C C . PHE A 1 265 ? 34.426 -18.256 1.481 1.00 92.19 265 PHE A C 1
ATOM 2144 O O . PHE A 1 265 ? 33.539 -18.181 2.338 1.00 92.19 265 PHE A O 1
ATOM 2151 N N . PRO A 1 266 ? 35.711 -17.987 1.787 1.00 95.19 266 PRO A N 1
ATOM 2152 C CA . PRO A 1 266 ? 36.129 -17.509 3.103 1.00 95.19 266 PRO A CA 1
ATOM 2153 C C . PRO A 1 266 ? 35.416 -16.217 3.513 1.00 95.19 266 PRO A C 1
ATOM 2155 O O . PRO A 1 266 ? 35.217 -15.323 2.694 1.00 95.19 266 PRO A O 1
ATOM 2158 N N . LYS A 1 267 ? 35.117 -16.058 4.810 1.00 93.44 267 LYS A N 1
ATOM 2159 C CA . LYS A 1 267 ? 34.440 -14.859 5.355 1.00 93.44 267 LYS A CA 1
ATOM 2160 C C . LYS A 1 267 ? 35.179 -13.539 5.086 1.00 93.44 267 LYS A C 1
ATOM 2162 O O . LYS A 1 267 ? 34.593 -12.474 5.224 1.00 93.44 267 LYS A O 1
ATOM 2167 N N . THR A 1 268 ? 36.462 -13.605 4.741 1.00 95.38 268 THR A N 1
ATOM 2168 C CA . THR A 1 268 ? 37.306 -12.449 4.418 1.00 95.38 268 THR A CA 1
ATOM 2169 C C . THR A 1 268 ? 37.115 -11.931 2.991 1.00 95.38 268 THR A C 1
ATOM 2171 O O . THR A 1 268 ? 37.594 -10.840 2.682 1.00 95.38 268 THR A O 1
ATOM 2174 N N . TRP A 1 269 ? 36.447 -12.684 2.111 1.00 93.12 269 TRP A N 1
ATOM 2175 C CA . TRP A 1 269 ? 36.267 -12.307 0.710 1.00 93.12 269 TRP A CA 1
ATOM 2176 C C . TRP A 1 269 ? 35.216 -11.209 0.539 1.00 93.12 269 TRP A C 1
ATOM 2178 O O . TRP A 1 269 ? 34.157 -11.219 1.166 1.00 93.12 269 TRP A O 1
ATOM 2188 N N . LYS A 1 270 ? 35.505 -10.273 -0.369 1.00 91.44 270 LYS A N 1
ATOM 2189 C CA . LYS A 1 270 ? 34.580 -9.236 -0.840 1.00 91.44 270 LYS A CA 1
ATOM 2190 C C . LYS A 1 270 ? 33.983 -9.633 -2.191 1.00 91.44 270 LYS A C 1
ATOM 2192 O O . LYS A 1 270 ? 34.509 -10.505 -2.880 1.00 91.44 270 LYS A O 1
ATOM 2197 N N . MET A 1 271 ? 32.924 -8.937 -2.613 1.00 85.56 271 MET A N 1
ATOM 2198 C CA . MET A 1 271 ? 32.278 -9.172 -3.914 1.00 85.56 271 MET A CA 1
ATOM 2199 C C . MET A 1 271 ? 33.273 -9.105 -5.084 1.00 85.56 271 MET A C 1
ATOM 2201 O O . MET A 1 271 ? 33.193 -9.917 -5.996 1.00 85.56 271 MET A O 1
ATOM 2205 N N . SER A 1 272 ? 34.265 -8.210 -5.018 1.00 89.44 272 SER A N 1
ATOM 2206 C CA . SER A 1 272 ? 35.320 -8.097 -6.030 1.00 89.44 272 SER A CA 1
ATOM 2207 C C . SER A 1 272 ? 36.158 -9.370 -6.180 1.00 89.44 272 SER A C 1
ATOM 2209 O O . SER A 1 272 ? 36.509 -9.725 -7.300 1.00 89.44 272 SER A O 1
ATOM 2211 N N . ASN A 1 273 ? 36.446 -10.083 -5.083 1.00 92.31 273 ASN A N 1
ATOM 2212 C CA . ASN A 1 273 ? 37.168 -11.356 -5.141 1.00 92.31 273 ASN A CA 1
ATOM 2213 C C . ASN A 1 273 ? 36.348 -12.410 -5.889 1.00 92.31 273 ASN A C 1
ATOM 2215 O O . ASN A 1 273 ? 36.889 -13.136 -6.715 1.00 92.31 273 ASN A O 1
ATOM 2219 N N . ILE A 1 274 ? 35.038 -12.454 -5.632 1.00 89.31 274 ILE A N 1
ATOM 2220 C CA . ILE A 1 274 ? 34.117 -13.369 -6.312 1.00 89.31 274 ILE A CA 1
ATOM 2221 C C . ILE A 1 274 ? 34.058 -13.019 -7.803 1.00 89.31 274 ILE A C 1
ATOM 2223 O O . ILE A 1 274 ? 34.284 -13.888 -8.636 1.00 89.31 274 ILE A O 1
ATOM 2227 N N . SER A 1 275 ? 33.843 -11.747 -8.153 1.00 86.56 275 SER A N 1
ATOM 2228 C CA . SER A 1 275 ? 33.813 -11.299 -9.552 1.00 86.56 275 SER A CA 1
ATOM 2229 C C . SER A 1 275 ? 35.098 -11.640 -10.309 1.00 86.56 275 SER A C 1
ATOM 2231 O O . SER A 1 275 ? 35.025 -12.066 -11.457 1.00 86.56 275 SER A O 1
ATOM 2233 N N . GLN A 1 276 ? 36.266 -11.515 -9.670 1.00 90.56 276 GLN A N 1
ATOM 2234 C CA . GLN A 1 276 ? 37.552 -11.845 -10.287 1.00 90.56 276 GLN A CA 1
ATOM 2235 C C . GLN A 1 276 ? 37.678 -13.336 -10.634 1.00 90.56 276 GLN A C 1
ATOM 2237 O O . GLN A 1 276 ? 38.194 -13.673 -11.696 1.00 90.56 276 GLN A O 1
ATOM 2242 N N . VAL A 1 277 ? 37.179 -14.231 -9.775 1.00 89.12 277 VAL A N 1
ATOM 2243 C CA . VAL A 1 277 ? 37.192 -15.685 -10.026 1.00 89.12 277 VAL A CA 1
ATOM 2244 C C . VAL A 1 277 ? 36.346 -16.047 -11.246 1.00 89.12 277 VAL A C 1
ATOM 2246 O O . VAL A 1 277 ? 36.728 -16.922 -12.019 1.00 89.12 277 VAL A O 1
ATOM 2249 N N . PHE A 1 278 ? 35.221 -15.358 -11.436 1.00 87.69 278 PHE A N 1
ATOM 2250 C CA . PHE A 1 278 ? 34.294 -15.619 -12.536 1.00 87.69 278 PHE A CA 1
ATOM 2251 C C . PHE A 1 278 ? 34.540 -14.765 -13.784 1.00 87.69 278 PHE A C 1
ATOM 2253 O O . PHE A 1 278 ? 33.880 -14.994 -14.780 1.00 87.69 278 PHE A O 1
ATOM 2260 N N . THR A 1 279 ? 35.507 -13.840 -13.774 1.00 85.94 279 THR A N 1
ATOM 2261 C CA . THR A 1 279 ? 35.830 -12.966 -14.924 1.00 85.94 279 THR A CA 1
ATOM 2262 C C . THR A 1 279 ? 36.124 -13.705 -16.245 1.00 85.94 279 THR A C 1
ATOM 2264 O O . THR A 1 279 ? 35.848 -13.132 -17.295 1.00 85.94 279 THR A O 1
ATOM 2267 N N . PRO A 1 280 ? 36.685 -14.933 -16.259 1.00 82.00 280 PRO A N 1
ATOM 2268 C CA . PRO A 1 280 ? 36.890 -15.675 -17.508 1.00 82.00 280 PRO A CA 1
ATOM 2269 C C . PRO A 1 280 ? 35.610 -16.167 -18.206 1.00 82.00 280 PRO A C 1
ATOM 2271 O O . PRO A 1 280 ? 35.718 -16.687 -19.317 1.00 82.00 280 PRO A O 1
ATOM 2274 N N . TYR A 1 281 ? 34.445 -16.053 -17.562 1.00 73.56 281 TYR A N 1
ATOM 2275 C CA . TYR A 1 281 ? 33.142 -16.530 -18.036 1.00 73.56 281 TYR A CA 1
ATOM 2276 C C . TYR A 1 281 ? 32.136 -15.377 -18.111 1.00 73.56 281 TYR A C 1
ATOM 2278 O O . TYR A 1 281 ? 31.209 -15.483 -18.942 1.00 73.56 281 TYR A O 1
#

Radius of gyration: 32.16 Å; Cα contacts (8 Å, |Δi|>4): 287; chains: 1; bounding box: 75×48×90 Å

Mean predicted aligned error: 10.17 Å

Secondary structure (DSSP, 8-state):
-HHHHHHHSS-SEEEE-S--HHHHHHHHHHHHHH-TTTEEEEEEEETTEEEEEEEE---HHHHHHHHHHHHHHHHHHHHHHHTHHHHHHHHHHT---EEESSTHHHHHHHHHHHT-PPPSSHHHHHHHHHHH-SSEEEHHHHHHSTTGGGT-S--SHHHHHHHHTSTT--PPP----TTS---TTS--TT-HHHHHHHHHHHHHHHHHHHHHTSSS--S---TT-GGGGGGTTEE--TT-TT---EESSSPPP----TT-------TT--HHHHHHHHTT-

pLDDT: mean 89.86, std 7.22, range [64.56, 98.19]

InterPro domains:
  IPR006941 Ribonuclease CAF1 [PF04857] (47-203)
  IPR012337 Ribonuclease H-like superfamily [SSF53098] (80-223)
  IPR012677 Nucleotide-binding alpha-beta plait domain superfamily [G3DSA:3.30.70.330] (250-281)
  IPR014789 Poly(A)-specific ribonuclease, RNA-binding [PF08675] (250-281)
  IPR034042 PARN, R3H domain [cd02637] (1-59)
  IPR036397 Ribonuclease H superfamily [G3DSA:3.30.420.10] (54-249)
  IPR036867 R3H domain superfamily [G3DSA:3.30.1370.50] (1-53)
  IPR036867 R3H domain superfamily [SSF82708] (2-67)
  IPR051181 CAF1 family poly(A)-specific ribonucleases [PTHR15092] (2-279)

Foldseek 3Di:
DVVVVVLVDPDFKDKAWQQDPVNVVVVVVVCCVPPVQFWDWDWDDDPPIIMIMIGTHDPPVVVVVVVVVVVVVVVVVVVVVLPCLVVLQVVQVVLAEDEEALCPVVLQCCCPPRPHNQDPDPLVNLVVSCNRHVWYFHLLLVCCDPPNVVQQVDSDLVSLLVSQVDPPWNQDDDDDDPPQDDDPVPDPPPDPSNSSVSRVRSVFRSQQVLQCPDPNRDNGHDSPHPSCVVRTQWHDDPVDPQFSTDRSPDDGDDGDCPPPDDDDDDPPDDPVVVCVVVVVD

Organism: NCBI:txid1563983

Solvent-accessible surface area (backbone atoms only — not comparable to full-atom values): 16619 Å² total; per-residue (Å²): 100,78,66,55,56,43,72,76,42,92,62,70,66,45,82,43,75,76,39,50,75,64,55,48,52,49,50,56,52,50,41,55,72,76,32,70,75,48,52,45,79,45,83,43,82,54,88,95,42,40,26,39,37,40,32,69,46,60,56,73,68,53,48,53,49,52,52,48,53,49,51,53,48,54,51,47,53,51,54,58,71,51,44,69,35,57,56,53,48,52,53,35,75,60,62,57,71,46,75,36,63,61,37,47,62,57,50,52,51,50,38,40,75,56,74,41,78,75,59,90,46,69,70,53,38,29,50,50,52,38,71,44,47,72,34,29,36,20,47,38,41,49,37,64,34,87,80,32,41,86,73,42,90,45,75,50,69,69,58,34,45,65,49,36,64,32,85,94,32,53,60,74,92,76,84,77,45,91,100,73,56,86,55,92,84,66,80,56,80,93,38,72,70,52,49,51,50,53,43,49,48,47,45,51,14,55,42,18,42,59,22,56,70,36,94,76,63,27,85,72,51,60,93,83,38,76,89,48,59,89,48,46,37,32,36,44,48,92,87,42,91,70,44,76,38,46,34,46,84,60,76,57,73,80,61,84,63,90,86,68,80,90,82,89,76,66,92,86,65,51,71,68,58,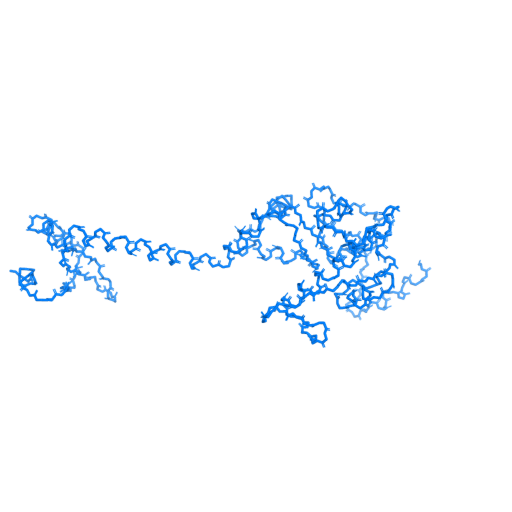56,50,60,74,51,64,91,112